Protein AF-A0A7S3F9U8-F1 (afdb_monomer_lite)

Structure (mmCIF, N/CA/C/O backbone):
data_AF-A0A7S3F9U8-F1
#
_entry.id   AF-A0A7S3F9U8-F1
#
loop_
_atom_site.group_PDB
_atom_site.id
_atom_site.type_symbol
_atom_site.label_atom_id
_atom_site.label_alt_id
_atom_site.label_comp_id
_atom_site.label_asym_id
_atom_site.label_entity_id
_atom_site.label_seq_id
_atom_site.pdbx_PDB_ins_code
_atom_site.Cartn_x
_atom_site.Cartn_y
_atom_site.Cartn_z
_atom_site.occupancy
_atom_site.B_iso_or_equiv
_atom_site.auth_seq_id
_atom_site.auth_comp_id
_atom_site.auth_asym_id
_atom_site.auth_atom_id
_atom_site.pdbx_PDB_model_num
ATOM 1 N N . HIS A 1 1 ? -45.475 40.554 -20.620 1.00 36.53 1 HIS A N 1
ATOM 2 C CA . HIS A 1 1 ? -44.973 41.352 -21.753 1.00 36.53 1 HIS A CA 1
ATOM 3 C C . HIS A 1 1 ? -43.512 41.682 -21.544 1.00 36.53 1 HIS A C 1
ATOM 5 O O . HIS A 1 1 ? -43.197 42.831 -21.244 1.00 36.53 1 HIS A O 1
ATOM 11 N N . ASP A 1 2 ? -42.581 40.749 -21.687 1.00 40.94 2 ASP A N 1
ATOM 12 C CA . ASP A 1 2 ? -42.537 39.260 -21.667 1.00 40.94 2 ASP A CA 1
ATOM 13 C C . ASP A 1 2 ? -41.011 39.010 -21.519 1.00 40.94 2 ASP A C 1
ATOM 15 O O . ASP A 1 2 ? -40.231 39.806 -22.045 1.00 40.94 2 ASP A O 1
ATOM 19 N N . ASP A 1 3 ? -40.531 38.226 -20.554 1.00 44.00 3 ASP A N 1
ATOM 20 C CA . ASP A 1 3 ? -40.398 36.757 -20.586 1.00 44.00 3 ASP A CA 1
ATOM 21 C C . ASP A 1 3 ? -39.516 36.254 -21.752 1.00 44.00 3 ASP A C 1
ATOM 23 O O . ASP A 1 3 ? -39.646 36.747 -22.874 1.00 44.00 3 ASP A O 1
ATOM 27 N N . HIS A 1 4 ? -38.686 35.240 -21.452 1.00 48.72 4 HIS A N 1
ATOM 28 C CA . HIS A 1 4 ? -37.806 34.445 -22.336 1.00 48.72 4 HIS A CA 1
ATOM 29 C C . HIS A 1 4 ? -36.377 34.974 -22.616 1.00 48.72 4 HIS A C 1
ATOM 31 O O . HIS A 1 4 ? -36.200 36.141 -22.967 1.00 48.72 4 HIS A O 1
ATOM 37 N N . ASP A 1 5 ? -35.311 34.165 -22.508 1.00 49.44 5 ASP A N 1
ATOM 38 C CA . ASP A 1 5 ? -35.178 32.797 -21.949 1.00 49.44 5 ASP A CA 1
ATOM 39 C C . ASP A 1 5 ? -33.754 32.579 -21.393 1.00 49.44 5 ASP A C 1
ATOM 41 O O . ASP A 1 5 ? -32.799 33.202 -21.868 1.00 49.44 5 ASP A O 1
ATOM 45 N N . ASP A 1 6 ? -33.636 31.701 -20.393 1.00 48.59 6 ASP A N 1
ATOM 46 C CA . ASP A 1 6 ? -32.363 31.171 -19.891 1.00 48.59 6 ASP A CA 1
ATOM 47 C C . ASP A 1 6 ? -31.792 30.134 -20.878 1.00 48.59 6 ASP A C 1
ATOM 49 O O . ASP A 1 6 ? -32.539 29.336 -21.442 1.00 48.59 6 ASP A O 1
ATOM 53 N N . HIS A 1 7 ? -30.468 30.119 -21.041 1.00 47.31 7 HIS A N 1
ATOM 54 C CA . HIS A 1 7 ? -29.725 29.043 -21.707 1.00 47.31 7 HIS A CA 1
ATOM 55 C C . HIS A 1 7 ? -28.497 28.686 -20.864 1.00 47.31 7 HIS A C 1
ATOM 57 O O . HIS A 1 7 ? -27.364 29.040 -21.195 1.00 47.31 7 HIS A O 1
ATOM 63 N N . ASP A 1 8 ? -28.763 28.010 -19.747 1.00 52.53 8 ASP A N 1
ATOM 64 C CA . ASP A 1 8 ? -27.784 27.162 -19.068 1.00 52.53 8 ASP A CA 1
ATOM 65 C C . ASP A 1 8 ? -27.734 25.819 -19.819 1.00 52.53 8 ASP A C 1
ATOM 67 O O . ASP A 1 8 ? -28.382 24.857 -19.422 1.00 52.53 8 ASP A O 1
ATOM 71 N N . ASP A 1 9 ? -26.987 25.783 -20.924 1.00 46.94 9 ASP A N 1
ATOM 72 C CA . ASP A 1 9 ? -26.621 24.561 -21.657 1.00 46.94 9 ASP A CA 1
ATOM 73 C C . ASP A 1 9 ? -25.086 24.536 -21.792 1.00 46.94 9 ASP A C 1
ATOM 75 O O . ASP A 1 9 ? -24.506 24.718 -22.866 1.00 46.94 9 ASP A O 1
ATOM 79 N N . HIS A 1 10 ? -24.412 24.396 -20.650 1.00 46.81 10 HIS A N 1
ATOM 80 C CA . HIS A 1 10 ? -23.066 23.842 -20.606 1.00 46.81 10 HIS A CA 1
ATOM 81 C C . HIS A 1 10 ? -23.214 22.419 -20.093 1.00 46.81 10 HIS A C 1
ATOM 83 O O . HIS A 1 10 ? -23.372 22.214 -18.893 1.00 46.81 10 HIS A O 1
ATOM 89 N N . ASP A 1 11 ? -23.230 21.467 -21.026 1.00 48.84 11 ASP A N 1
ATOM 90 C CA . ASP A 1 11 ? -23.217 20.047 -20.711 1.00 48.84 11 ASP A CA 1
ATOM 91 C C . ASP A 1 11 ? -21.949 19.732 -19.908 1.00 48.84 11 ASP A C 1
ATOM 93 O O . ASP A 1 11 ? -20.848 19.639 -20.461 1.00 48.84 11 ASP A O 1
ATOM 97 N N . ASP A 1 12 ? -22.122 19.582 -18.593 1.00 44.91 12 ASP A N 1
ATOM 98 C CA . ASP A 1 12 ? -21.187 18.882 -17.722 1.00 44.91 12 ASP A CA 1
ATOM 99 C C . ASP A 1 12 ? -21.159 17.417 -18.179 1.00 44.91 12 ASP A C 1
ATOM 101 O O . ASP A 1 12 ? -21.836 16.539 -17.639 1.00 44.91 12 ASP A O 1
ATOM 105 N N . HIS A 1 13 ? -20.363 17.159 -19.214 1.00 42.75 13 HIS A N 1
ATOM 106 C CA . HIS A 1 13 ? -19.775 15.852 -19.431 1.00 42.75 13 HIS A CA 1
ATOM 107 C C . HIS A 1 13 ? -18.772 15.619 -18.298 1.00 42.75 13 HIS A C 1
ATOM 109 O O . HIS A 1 13 ? -17.563 15.788 -18.463 1.00 42.75 13 HIS A O 1
ATOM 115 N N . ASP A 1 14 ? -19.310 15.238 -17.134 1.00 41.19 14 ASP A N 1
ATOM 116 C CA . ASP A 1 14 ? -18.627 14.373 -16.176 1.00 41.19 14 ASP A CA 1
ATOM 117 C C . ASP A 1 14 ? -18.338 13.051 -16.904 1.00 41.19 14 ASP A C 1
ATOM 119 O O . ASP A 1 14 ? -18.993 12.023 -16.705 1.00 41.19 14 ASP A O 1
ATOM 123 N N . ASP A 1 15 ? -17.327 13.093 -17.772 1.00 40.09 15 ASP A N 1
ATOM 124 C CA . ASP A 1 15 ? -16.530 11.935 -18.126 1.00 40.09 15 ASP A CA 1
ATOM 125 C C . ASP A 1 15 ? -15.792 11.531 -16.844 1.00 40.09 15 ASP A C 1
ATOM 127 O O . ASP A 1 15 ? -14.595 11.769 -16.666 1.00 40.09 15 ASP A O 1
ATOM 131 N N . HIS A 1 16 ? -16.539 10.901 -15.933 1.00 40.47 16 HIS A N 1
ATOM 132 C CA . HIS A 1 16 ? -16.006 9.930 -14.995 1.00 40.47 16 HIS A CA 1
ATOM 133 C C . HIS A 1 16 ? -15.448 8.777 -15.834 1.00 40.47 16 HIS A C 1
ATOM 135 O O . HIS A 1 16 ? -16.041 7.703 -15.932 1.00 40.47 16 HIS A O 1
ATOM 141 N N . ALA A 1 17 ? -14.311 9.030 -16.482 1.00 42.38 17 ALA A N 1
ATOM 142 C CA . ALA A 1 17 ? -13.385 7.984 -16.831 1.00 42.38 17 ALA A CA 1
ATOM 143 C C . ALA A 1 17 ? -13.110 7.262 -15.517 1.00 42.38 17 ALA A C 1
ATOM 145 O O . ALA A 1 17 ? -12.516 7.847 -14.609 1.00 42.38 17 ALA A O 1
ATOM 146 N N . ASP A 1 18 ? -13.619 6.035 -15.392 1.00 43.56 18 ASP A N 1
ATOM 147 C CA . ASP A 1 18 ? -13.222 5.148 -14.313 1.00 43.56 18 ASP A CA 1
ATOM 148 C C . ASP A 1 18 ? -11.690 5.159 -14.309 1.00 43.56 18 ASP A C 1
ATOM 150 O O . ASP A 1 18 ? -11.061 4.730 -15.281 1.00 43.56 18 ASP A O 1
ATOM 154 N N . HIS A 1 19 ? -11.094 5.711 -13.247 1.00 45.47 19 HIS A N 1
ATOM 155 C CA . HIS A 1 19 ? -9.650 5.712 -13.024 1.00 45.47 19 HIS A CA 1
ATOM 156 C C . HIS A 1 19 ? -9.233 4.288 -12.633 1.00 45.47 19 HIS A C 1
ATOM 158 O O . HIS A 1 19 ? -8.821 3.996 -11.515 1.00 45.47 19 HIS A O 1
ATOM 164 N N . ALA A 1 20 ? -9.440 3.362 -13.569 1.00 55.25 20 ALA A N 1
ATOM 165 C CA . ALA A 1 20 ? -9.053 1.975 -13.482 1.00 55.25 20 ALA A CA 1
ATOM 166 C C . ALA A 1 20 ? -7.534 1.915 -13.649 1.00 55.25 20 ALA A C 1
ATOM 168 O O . ALA A 1 20 ? -7.014 1.724 -14.751 1.00 55.25 20 ALA A O 1
ATOM 169 N N . HIS A 1 21 ? -6.836 2.122 -12.531 1.00 65.94 21 HIS A N 1
ATOM 170 C CA . HIS A 1 21 ? -5.395 1.930 -12.411 1.00 65.94 21 HIS A CA 1
ATOM 171 C C . HIS A 1 21 ? -4.988 0.612 -13.056 1.00 65.94 21 HIS A C 1
ATOM 173 O O . HIS A 1 21 ? -5.659 -0.415 -12.893 1.00 65.94 21 HIS A O 1
ATOM 179 N N . ALA A 1 22 ? -3.884 0.634 -13.801 1.00 85.00 22 ALA A N 1
ATOM 180 C CA . ALA A 1 22 ? -3.449 -0.521 -14.570 1.00 85.00 22 ALA A CA 1
ATOM 181 C C . ALA A 1 22 ? -3.330 -1.755 -13.659 1.00 85.00 22 ALA A C 1
ATOM 183 O O . ALA A 1 22 ? -2.811 -1.673 -12.553 1.00 85.00 22 ALA A O 1
ATOM 184 N N . SER A 1 23 ? -3.783 -2.930 -14.097 1.00 91.88 23 SER A N 1
ATOM 185 C CA . SER A 1 23 ? -3.681 -4.131 -13.257 1.00 91.88 23 SER A CA 1
ATOM 186 C C . SER A 1 23 ? -2.215 -4.511 -13.015 1.00 91.88 23 SER A C 1
ATOM 188 O O . SER A 1 23 ? -1.504 -4.870 -13.963 1.00 91.88 23 SER A O 1
ATOM 190 N N . CYS A 1 24 ? -1.756 -4.545 -11.754 1.00 95.06 24 CYS A N 1
ATOM 191 C CA . CYS A 1 24 ? -0.386 -4.985 -11.448 1.00 95.06 24 CYS A CA 1
ATOM 192 C C . CYS A 1 24 ? -0.118 -6.412 -11.949 1.00 95.06 24 CYS A C 1
ATOM 194 O O . CYS A 1 24 ? 1.009 -6.750 -12.314 1.00 95.06 24 CYS A O 1
ATOM 196 N N . ALA A 1 25 ? -1.148 -7.269 -11.991 1.00 94.81 25 ALA A N 1
ATOM 197 C CA . ALA A 1 25 ? -1.030 -8.623 -12.524 1.00 94.81 25 ALA A CA 1
ATOM 198 C C . ALA A 1 25 ? -0.736 -8.619 -14.037 1.00 94.81 25 ALA A C 1
ATOM 200 O O . ALA A 1 25 ? 0.032 -9.460 -14.514 1.00 94.81 25 ALA A O 1
ATOM 201 N N . CYS A 1 26 ? -1.280 -7.651 -14.782 1.00 94.19 26 CYS A N 1
ATOM 202 C CA . CYS A 1 26 ? -0.939 -7.424 -16.185 1.00 94.19 26 CYS A CA 1
ATOM 203 C C . CYS A 1 26 ? 0.450 -6.805 -16.355 1.00 94.19 26 CYS A C 1
ATOM 205 O O . CYS A 1 26 ? 1.219 -7.289 -17.189 1.00 94.19 26 CYS A O 1
ATOM 207 N N . THR A 1 27 ? 0.838 -5.831 -15.525 1.00 93.75 27 THR A N 1
ATOM 208 C CA . THR A 1 27 ? 2.207 -5.284 -15.536 1.00 93.75 27 THR A CA 1
ATOM 209 C C . THR A 1 27 ? 3.249 -6.373 -15.267 1.00 93.75 27 THR A C 1
ATOM 211 O O . THR A 1 27 ? 4.239 -6.468 -16.000 1.00 93.75 27 THR A O 1
ATOM 214 N N . ALA A 1 28 ? 2.998 -7.257 -14.297 1.00 95.25 28 ALA A N 1
ATOM 215 C CA . ALA A 1 28 ? 3.847 -8.406 -13.991 1.00 95.25 28 ALA A CA 1
ATOM 216 C C . ALA A 1 28 ? 3.955 -9.388 -15.168 1.00 95.25 28 ALA A C 1
ATOM 218 O O . ALA A 1 28 ? 5.059 -9.797 -15.542 1.00 95.25 28 ALA A O 1
ATOM 219 N N . ALA A 1 29 ? 2.824 -9.729 -15.797 1.00 93.81 29 ALA A N 1
ATOM 220 C CA . ALA A 1 29 ? 2.783 -10.630 -16.947 1.00 93.81 29 ALA A CA 1
ATOM 221 C C . ALA A 1 29 ? 3.534 -10.054 -18.163 1.00 93.81 29 ALA A C 1
ATOM 223 O O . ALA A 1 29 ? 4.389 -10.736 -18.735 1.00 93.81 29 ALA A O 1
ATOM 224 N N . LYS A 1 30 ? 3.273 -8.785 -18.513 1.00 93.56 30 LYS A N 1
ATOM 225 C CA . LYS A 1 30 ? 3.911 -8.044 -19.618 1.00 93.56 30 LYS A CA 1
ATOM 226 C C . LYS A 1 30 ? 5.433 -7.990 -19.470 1.00 93.56 30 LYS A C 1
ATOM 228 O O . LYS A 1 30 ? 6.156 -8.190 -20.445 1.00 93.56 30 LYS A O 1
ATOM 233 N N . ASN A 1 31 ? 5.913 -7.770 -18.247 1.00 92.12 31 ASN A N 1
ATOM 234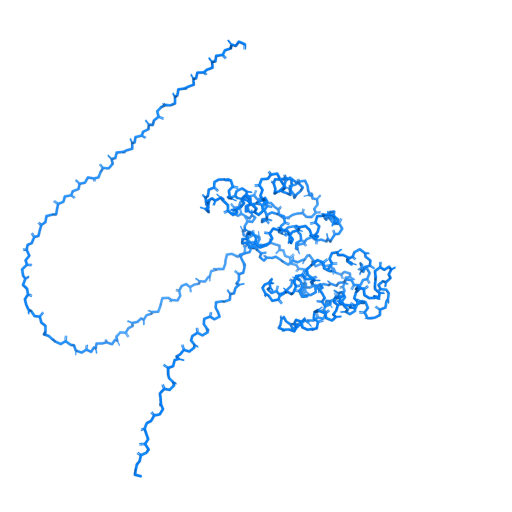 C CA . ASN A 1 31 ? 7.335 -7.629 -17.930 1.00 92.12 31 ASN A CA 1
ATOM 235 C C . ASN A 1 31 ? 7.995 -8.937 -17.446 1.00 92.12 31 ASN A C 1
ATOM 237 O O . ASN A 1 31 ? 9.173 -8.948 -17.085 1.00 92.12 31 ASN A O 1
ATOM 241 N N . ASN A 1 32 ? 7.266 -10.060 -17.491 1.00 93.19 32 ASN A N 1
ATOM 242 C CA . ASN A 1 32 ? 7.748 -11.407 -17.178 1.00 93.19 32 ASN A CA 1
ATOM 243 C C . ASN A 1 32 ? 8.407 -11.512 -15.778 1.00 93.19 32 ASN A C 1
ATOM 245 O O . ASN A 1 32 ? 9.429 -12.184 -15.594 1.00 93.19 32 ASN A O 1
ATOM 249 N N . TRP A 1 33 ? 7.803 -10.875 -14.775 1.00 94.31 33 TRP A N 1
ATOM 250 C CA . TRP A 1 33 ? 8.085 -11.111 -13.357 1.00 94.31 33 TRP A CA 1
ATOM 251 C C . TRP A 1 33 ? 6.857 -11.702 -12.652 1.00 94.31 33 TRP A C 1
ATOM 253 O O . TRP A 1 33 ? 5.775 -11.800 -13.224 1.00 94.31 33 TRP A O 1
ATOM 263 N N . ALA A 1 34 ? 7.046 -12.212 -11.435 1.00 93.38 34 ALA A N 1
ATOM 264 C CA . ALA A 1 34 ? 5.998 -12.881 -10.672 1.00 93.38 34 ALA A CA 1
ATOM 265 C C . ALA A 1 34 ? 5.744 -12.132 -9.366 1.00 93.38 34 ALA A C 1
ATOM 267 O O . ALA A 1 34 ? 6.699 -11.741 -8.697 1.00 93.38 34 ALA A O 1
ATOM 268 N N . ILE A 1 35 ? 4.472 -11.999 -8.996 1.00 95.12 35 ILE A N 1
ATOM 269 C CA . ILE A 1 35 ? 4.051 -11.491 -7.690 1.00 95.12 35 ILE A CA 1
ATOM 270 C C . ILE A 1 35 ? 4.039 -12.677 -6.723 1.00 95.12 35 ILE A C 1
ATOM 272 O O . ILE A 1 35 ? 3.283 -13.633 -6.909 1.00 95.12 35 ILE A O 1
ATOM 276 N N . THR A 1 36 ? 4.943 -12.681 -5.741 1.00 92.94 36 THR A N 1
ATOM 277 C CA . THR A 1 36 ? 5.121 -13.814 -4.821 1.00 92.94 36 THR A CA 1
ATOM 278 C C . THR A 1 36 ? 5.634 -13.386 -3.450 1.00 92.94 36 THR A C 1
ATOM 280 O O . THR A 1 36 ? 6.802 -13.048 -3.269 1.00 92.94 36 THR A O 1
ATOM 283 N N . CYS A 1 37 ? 4.799 -13.577 -2.433 1.00 93.44 37 CYS A N 1
ATOM 284 C CA . CYS A 1 37 ? 5.119 -13.265 -1.039 1.00 93.44 37 CYS A CA 1
ATOM 285 C C . CYS A 1 37 ? 6.131 -14.233 -0.382 1.00 93.44 37 CYS A C 1
ATOM 287 O O . CYS A 1 37 ? 6.461 -14.098 0.790 1.00 93.44 37 CYS A O 1
ATOM 289 N N . ALA A 1 38 ? 6.648 -15.224 -1.120 1.00 92.38 38 ALA A N 1
ATOM 290 C CA . ALA A 1 38 ? 7.645 -16.173 -0.616 1.00 92.38 38 ALA A CA 1
ATOM 291 C C . ALA A 1 38 ? 9.112 -15.750 -0.852 1.00 92.38 38 ALA A C 1
ATOM 293 O O . ALA A 1 38 ? 10.009 -16.343 -0.249 1.00 92.38 38 ALA A O 1
ATOM 294 N N . ASP A 1 39 ? 9.379 -14.770 -1.726 1.00 90.69 39 ASP A N 1
ATOM 295 C CA . ASP A 1 39 ? 10.737 -14.288 -2.017 1.00 90.69 39 ASP A CA 1
ATOM 296 C C . ASP A 1 39 ? 10.761 -12.774 -2.265 1.00 90.69 39 ASP A C 1
ATOM 298 O O . ASP A 1 39 ? 10.384 -12.293 -3.328 1.00 90.69 39 ASP A O 1
ATOM 302 N N . MET A 1 40 ? 11.264 -12.027 -1.281 1.00 92.00 40 MET A N 1
ATOM 303 C CA . MET A 1 40 ? 11.436 -10.570 -1.350 1.00 92.00 40 MET A CA 1
ATOM 304 C C . MET A 1 40 ? 12.791 -10.134 -1.933 1.00 92.00 40 MET A C 1
ATOM 306 O O . MET A 1 40 ? 13.128 -8.950 -1.875 1.00 92.00 40 MET A O 1
ATOM 310 N N . ALA A 1 41 ? 13.619 -11.043 -2.462 1.00 93.62 41 ALA A N 1
ATOM 311 C CA . ALA A 1 41 ? 14.877 -10.658 -3.106 1.00 93.62 41 ALA A CA 1
ATOM 312 C C . ALA A 1 41 ? 14.685 -9.728 -4.329 1.00 93.62 41 ALA A C 1
ATOM 314 O O . ALA A 1 41 ? 15.461 -8.773 -4.433 1.00 93.62 41 ALA A O 1
ATOM 315 N N . PRO A 1 42 ? 13.673 -9.917 -5.208 1.00 95.06 42 PRO A N 1
ATOM 316 C CA . PRO A 1 42 ? 13.379 -8.974 -6.289 1.00 95.06 42 PRO A CA 1
ATOM 317 C C . PRO A 1 42 ? 12.958 -7.597 -5.763 1.00 95.06 42 PRO A C 1
ATOM 319 O O . PRO A 1 42 ? 13.540 -6.597 -6.171 1.00 95.06 42 PRO A O 1
ATOM 322 N N . VAL A 1 43 ? 12.038 -7.547 -4.790 1.00 95.25 43 VAL A N 1
ATOM 323 C CA . VAL A 1 43 ? 11.553 -6.298 -4.165 1.00 95.25 43 VAL A CA 1
ATOM 324 C C . VAL A 1 43 ? 12.710 -5.509 -3.546 1.00 95.25 43 VAL A C 1
ATOM 326 O O . VAL A 1 43 ? 12.883 -4.323 -3.807 1.00 95.25 43 VAL A O 1
ATOM 329 N N . LYS A 1 44 ? 13.594 -6.182 -2.799 1.00 93.94 44 LYS A N 1
ATOM 330 C CA . LYS A 1 44 ? 14.780 -5.553 -2.190 1.00 93.94 44 LYS A CA 1
ATOM 331 C C . LYS A 1 44 ? 15.787 -5.048 -3.226 1.00 93.94 44 LYS A C 1
ATOM 333 O O . LYS A 1 44 ? 16.479 -4.067 -2.963 1.00 93.94 44 LYS A O 1
ATOM 338 N N . ALA A 1 45 ? 15.882 -5.691 -4.391 1.00 95.88 45 ALA A N 1
ATOM 339 C CA . ALA A 1 45 ? 16.703 -5.206 -5.498 1.00 95.88 45 ALA A CA 1
ATOM 340 C C . ALA A 1 45 ? 16.070 -3.989 -6.194 1.00 95.88 45 ALA A C 1
ATOM 342 O O . ALA A 1 45 ? 16.797 -3.058 -6.538 1.00 95.88 45 ALA A O 1
ATOM 343 N N . ALA A 1 46 ? 14.743 -3.972 -6.344 1.00 96.38 46 ALA A N 1
ATOM 344 C CA . ALA A 1 46 ? 13.990 -2.847 -6.889 1.00 96.38 46 ALA A CA 1
ATOM 345 C C . ALA A 1 46 ? 14.096 -1.604 -5.990 1.00 96.38 46 ALA A C 1
ATOM 347 O O . ALA A 1 46 ? 14.548 -0.561 -6.452 1.00 96.38 46 ALA A O 1
ATOM 348 N N . VAL A 1 47 ? 13.845 -1.727 -4.681 1.00 95.19 47 VAL A N 1
ATOM 349 C CA . VAL A 1 47 ? 14.028 -0.614 -3.727 1.00 95.19 47 VAL A CA 1
ATOM 350 C C . VAL A 1 47 ? 15.471 -0.096 -3.721 1.00 95.19 47 VAL A C 1
ATOM 352 O O . VAL A 1 47 ? 15.694 1.113 -3.710 1.00 95.19 47 VAL A O 1
ATOM 355 N N . ALA A 1 48 ? 16.469 -0.983 -3.790 1.00 95.81 48 ALA A N 1
ATOM 356 C CA . ALA A 1 48 ? 17.870 -0.566 -3.881 1.00 95.81 48 ALA A CA 1
ATOM 357 C C . ALA A 1 48 ? 18.202 0.163 -5.200 1.00 95.81 48 ALA A C 1
ATOM 359 O O . ALA A 1 48 ? 19.129 0.977 -5.228 1.00 95.81 48 ALA A O 1
ATOM 360 N N . HIS A 1 49 ? 17.468 -0.112 -6.284 1.00 96.44 49 HIS A N 1
ATOM 361 C CA . HIS A 1 49 ? 17.549 0.654 -7.526 1.00 96.44 49 HIS A CA 1
ATOM 362 C C . HIS A 1 49 ? 16.899 2.035 -7.358 1.00 96.44 49 HIS A C 1
ATOM 364 O O . HIS A 1 49 ? 17.556 3.037 -7.647 1.00 96.44 49 HIS A O 1
ATOM 370 N N . LEU A 1 50 ? 15.683 2.093 -6.799 1.00 95.81 50 LEU A N 1
ATOM 371 C CA . LEU A 1 50 ? 14.960 3.338 -6.520 1.00 95.81 50 LEU A CA 1
ATOM 372 C C . LEU A 1 50 ? 15.799 4.306 -5.662 1.00 95.81 50 LEU A C 1
ATOM 374 O O . LEU A 1 50 ? 16.021 5.450 -6.055 1.00 95.81 50 LEU A O 1
ATOM 378 N N . ASP A 1 51 ? 16.383 3.825 -4.559 1.00 94.19 51 ASP A N 1
ATOM 379 C CA . ASP A 1 51 ? 17.319 4.584 -3.708 1.00 94.19 51 ASP A CA 1
ATOM 380 C C . ASP A 1 51 ? 18.508 5.176 -4.483 1.00 94.19 51 ASP A C 1
ATOM 382 O O . ASP A 1 51 ? 18.936 6.314 -4.261 1.00 94.19 51 ASP A O 1
ATOM 386 N N . ALA A 1 52 ? 19.105 4.375 -5.366 1.00 95.25 52 ALA A N 1
ATOM 387 C CA . ALA A 1 52 ? 20.341 4.733 -6.046 1.00 95.25 52 ALA A CA 1
ATOM 388 C C . ALA A 1 52 ? 20.108 5.635 -7.270 1.00 95.25 52 ALA A C 1
ATOM 390 O O . ALA A 1 52 ? 20.976 6.457 -7.595 1.00 95.25 52 ALA A O 1
ATOM 391 N N . HIS A 1 53 ? 18.949 5.534 -7.926 1.00 94.56 53 HIS A N 1
ATOM 392 C CA . HIS A 1 53 ? 18.712 6.085 -9.266 1.00 94.56 53 HIS A CA 1
ATOM 393 C C . HIS A 1 53 ? 17.458 6.964 -9.391 1.00 94.56 53 HIS A C 1
ATOM 395 O O . HIS A 1 53 ? 17.502 7.908 -10.172 1.00 94.56 53 HIS A O 1
ATOM 401 N N . CYS A 1 54 ? 16.431 6.766 -8.563 1.00 94.44 54 CYS A N 1
ATOM 402 C CA . CYS A 1 54 ? 15.062 7.245 -8.810 1.00 94.44 54 CYS A CA 1
ATOM 403 C C . CYS A 1 54 ? 14.533 8.180 -7.708 1.00 94.44 54 CYS A C 1
ATOM 405 O O . CYS A 1 54 ? 13.370 8.146 -7.337 1.00 94.44 54 CYS A O 1
ATOM 407 N N . THR A 1 55 ? 15.405 9.008 -7.134 1.00 88.69 55 THR A N 1
ATOM 408 C CA . THR A 1 55 ? 14.989 10.097 -6.233 1.00 88.69 55 THR A CA 1
ATOM 409 C C . THR A 1 55 ? 14.275 11.190 -7.032 1.00 88.69 55 THR A C 1
ATOM 411 O O . THR A 1 55 ? 14.803 11.546 -8.083 1.00 88.69 55 THR A O 1
ATOM 414 N N . THR A 1 56 ? 13.218 11.809 -6.503 1.00 86.31 56 THR A N 1
ATOM 415 C CA . THR A 1 56 ? 12.443 12.928 -7.095 1.00 86.31 56 THR A CA 1
ATOM 416 C C . THR A 1 56 ? 13.275 13.941 -7.898 1.00 86.31 56 THR A C 1
ATOM 418 O O . THR A 1 56 ? 13.013 14.173 -9.074 1.00 86.31 56 THR A O 1
ATOM 421 N N . ASP A 1 57 ? 14.367 14.476 -7.328 1.00 88.00 57 ASP A N 1
ATOM 422 C CA . ASP A 1 57 ? 15.280 15.427 -8.004 1.00 88.00 57 ASP A CA 1
ATOM 423 C C . ASP A 1 57 ? 15.900 14.902 -9.322 1.00 88.00 57 ASP A C 1
ATOM 425 O O . ASP A 1 57 ? 16.343 15.690 -10.159 1.00 88.00 57 ASP A O 1
ATOM 429 N N . LYS A 1 58 ? 16.000 13.578 -9.486 1.00 87.31 58 LYS A N 1
ATOM 430 C CA . LYS A 1 58 ? 16.476 12.907 -10.705 1.00 87.31 58 LYS A CA 1
ATOM 431 C C . LYS A 1 58 ? 15.319 12.620 -11.652 1.00 87.31 58 LYS A C 1
ATOM 433 O O . LYS A 1 58 ? 15.454 12.956 -12.825 1.00 87.31 58 LYS A O 1
ATOM 438 N N . VAL A 1 59 ? 14.214 12.063 -11.141 1.00 88.44 59 VAL A N 1
ATOM 439 C CA . VAL A 1 59 ? 12.996 11.751 -11.916 1.00 88.44 59 VAL A CA 1
ATOM 440 C C . VAL A 1 59 ? 12.483 13.008 -12.620 1.00 88.44 59 VAL A C 1
ATOM 442 O O . VAL A 1 59 ? 12.337 13.011 -13.836 1.00 88.44 59 VAL A O 1
ATOM 445 N N . ALA A 1 60 ? 12.433 14.143 -11.916 1.00 87.50 60 ALA A N 1
ATOM 446 C CA . ALA A 1 60 ? 12.097 15.463 -12.465 1.00 87.50 60 ALA A CA 1
ATOM 447 C C . ALA A 1 60 ? 13.042 15.989 -13.579 1.00 87.50 60 ALA A C 1
ATOM 449 O O . ALA A 1 60 ? 12.845 17.093 -14.094 1.00 87.50 60 ALA A O 1
ATOM 450 N N . THR A 1 61 ? 14.098 15.246 -13.933 1.00 90.94 61 THR A N 1
ATOM 451 C CA . THR A 1 61 ? 15.028 15.551 -15.036 1.00 90.94 61 THR A CA 1
ATOM 452 C C . THR A 1 61 ? 15.197 14.414 -16.049 1.00 90.94 61 THR A C 1
ATOM 454 O O . THR A 1 61 ? 15.932 14.595 -17.025 1.00 90.94 61 THR A O 1
ATOM 457 N N . MET A 1 62 ? 14.549 13.268 -15.824 1.00 91.75 62 MET A N 1
ATOM 458 C CA . MET A 1 62 ? 14.495 12.149 -16.765 1.00 91.75 62 MET A CA 1
ATOM 459 C C . MET A 1 62 ? 13.590 12.490 -17.956 1.00 91.75 62 MET A C 1
ATOM 461 O O . MET A 1 62 ? 12.826 13.460 -17.919 1.00 91.75 62 MET A O 1
ATOM 465 N N . VAL A 1 63 ? 13.713 11.730 -19.043 1.00 91.38 63 VAL A N 1
ATOM 466 C CA . VAL A 1 63 ? 12.799 11.820 -20.182 1.00 91.38 63 VAL A CA 1
ATOM 467 C C . VAL A 1 63 ? 11.886 10.601 -20.140 1.00 91.38 63 VAL A C 1
ATOM 469 O O . VAL A 1 63 ? 12.367 9.477 -20.169 1.00 91.38 63 VAL A O 1
ATOM 472 N N . GLU A 1 64 ? 10.580 10.843 -20.094 1.00 87.50 64 GLU A N 1
ATOM 473 C CA . GLU A 1 64 ? 9.532 9.818 -20.181 1.00 87.50 64 GLU A CA 1
ATOM 474 C C . GLU A 1 64 ? 9.793 8.843 -21.346 1.00 87.50 64 GLU A C 1
ATOM 476 O O . GLU A 1 64 ? 10.057 9.265 -22.482 1.00 87.50 64 GLU A O 1
ATOM 481 N N . GLY A 1 65 ? 9.765 7.540 -21.061 1.00 85.50 65 GLY A N 1
ATOM 482 C CA . GLY A 1 65 ? 10.087 6.480 -22.019 1.00 85.50 65 GLY A CA 1
ATOM 483 C C . GLY A 1 65 ? 11.575 6.375 -22.383 1.00 85.50 65 GLY A C 1
ATOM 484 O O . GLY A 1 65 ? 11.920 5.742 -23.389 1.00 85.50 65 GLY A O 1
ATOM 485 N N . ASP A 1 66 ? 12.479 7.007 -21.624 1.00 92.75 66 ASP A N 1
ATOM 486 C CA . ASP A 1 66 ? 13.908 6.694 -21.665 1.00 92.75 66 ASP A CA 1
ATOM 487 C C . ASP A 1 66 ? 14.247 5.471 -20.796 1.00 92.75 66 ASP A C 1
ATOM 489 O O . ASP A 1 66 ? 13.497 5.059 -19.919 1.00 92.75 66 ASP A O 1
ATOM 493 N N . VAL A 1 67 ? 15.390 4.839 -21.073 1.00 93.50 67 VAL A N 1
ATOM 494 C CA . VAL A 1 67 ? 15.758 3.551 -20.457 1.00 93.50 67 VAL A CA 1
ATOM 495 C C . VAL A 1 67 ? 16.099 3.627 -18.966 1.00 93.50 67 VAL A C 1
ATOM 497 O O . VAL A 1 67 ? 16.152 2.580 -18.322 1.00 93.50 67 VAL A O 1
ATOM 500 N N . ASP A 1 68 ? 16.393 4.816 -18.434 1.00 92.81 68 ASP A N 1
ATOM 501 C CA . ASP A 1 68 ? 16.654 5.021 -17.007 1.00 92.81 68 ASP A CA 1
ATOM 502 C C . ASP A 1 68 ? 15.333 5.339 -16.274 1.00 92.81 68 ASP A C 1
ATOM 504 O O . ASP A 1 68 ? 15.130 4.858 -15.160 1.00 92.81 68 ASP A O 1
ATOM 508 N N . GLU A 1 69 ? 14.416 6.064 -16.923 1.00 93.25 69 GLU A N 1
ATOM 509 C CA . GLU A 1 69 ? 13.040 6.315 -16.469 1.00 93.25 69 GLU A CA 1
ATOM 510 C C . GLU A 1 69 ? 12.211 5.018 -16.427 1.00 93.25 69 GLU A C 1
ATOM 512 O O . GLU A 1 69 ? 11.781 4.608 -15.348 1.00 93.25 69 GLU A O 1
ATOM 517 N N . GLU A 1 70 ? 12.131 4.273 -17.539 1.00 93.19 70 GLU A N 1
ATOM 518 C CA . GLU A 1 70 ? 11.455 2.964 -17.604 1.00 93.19 70 GLU A CA 1
ATOM 519 C C . GLU A 1 70 ? 11.994 1.986 -16.539 1.00 93.19 70 GLU A C 1
ATOM 521 O O . GLU A 1 70 ? 11.247 1.181 -15.979 1.00 93.19 70 GLU A O 1
ATOM 526 N N . ALA A 1 71 ? 13.298 2.037 -16.233 1.00 95.19 71 ALA A N 1
ATOM 527 C CA . ALA A 1 71 ? 13.908 1.199 -15.200 1.00 95.19 71 ALA A CA 1
ATOM 528 C C . ALA A 1 71 ? 13.469 1.597 -13.781 1.00 95.19 71 ALA A C 1
ATOM 530 O O . ALA A 1 71 ? 13.276 0.718 -12.933 1.00 95.19 71 ALA A O 1
ATOM 531 N N . CYS A 1 72 ? 13.275 2.892 -13.532 1.00 96.19 72 CYS A N 1
ATOM 532 C CA . CYS A 1 72 ? 12.693 3.398 -12.297 1.00 96.19 72 CYS A CA 1
ATOM 533 C C . CYS A 1 72 ? 11.217 3.003 -12.168 1.00 96.19 72 CYS A C 1
ATOM 535 O O . CYS A 1 72 ? 10.847 2.414 -11.150 1.00 96.19 72 CYS A O 1
ATOM 537 N N . HIS A 1 73 ? 10.408 3.211 -13.211 1.00 94.00 73 HIS A N 1
ATOM 538 C CA . HIS A 1 73 ? 8.986 2.855 -13.202 1.00 94.00 73 HIS A CA 1
ATOM 539 C C . HIS A 1 73 ? 8.767 1.350 -13.005 1.00 94.00 73 HIS A C 1
ATOM 541 O O . HIS A 1 73 ? 7.966 0.935 -12.171 1.00 94.00 73 HIS A O 1
ATOM 547 N N . GLN A 1 74 ? 9.555 0.500 -13.675 1.00 95.06 74 GLN A N 1
ATOM 548 C CA . GLN A 1 74 ? 9.502 -0.954 -13.466 1.00 95.06 74 GLN A CA 1
ATOM 549 C C . GLN A 1 74 ? 9.969 -1.395 -12.070 1.00 95.06 74 GLN A C 1
ATOM 551 O O . GLN A 1 74 ? 9.481 -2.404 -11.555 1.00 95.06 74 GLN A O 1
ATOM 556 N N . ALA A 1 75 ? 10.894 -0.665 -11.439 1.00 96.88 75 ALA A N 1
ATOM 557 C CA . ALA A 1 75 ? 11.285 -0.930 -10.057 1.00 96.88 75 ALA A CA 1
ATOM 558 C C . ALA A 1 75 ? 10.178 -0.527 -9.065 1.00 96.88 75 ALA A C 1
ATOM 560 O O . ALA A 1 75 ? 9.923 -1.277 -8.121 1.00 96.88 75 ALA A O 1
ATOM 561 N N . TYR A 1 76 ? 9.501 0.600 -9.300 1.00 96.12 76 TYR A N 1
ATOM 562 C CA . TYR A 1 76 ? 8.344 1.044 -8.519 1.00 96.12 76 TYR A CA 1
ATOM 563 C C . TYR A 1 76 ? 7.178 0.049 -8.629 1.00 96.12 76 TYR A C 1
ATOM 565 O O . TYR A 1 76 ? 6.786 -0.538 -7.625 1.00 96.12 76 TYR A O 1
ATOM 573 N N . MET A 1 77 ? 6.742 -0.273 -9.849 1.00 96.44 77 MET A N 1
ATOM 574 C CA . MET A 1 77 ? 5.670 -1.239 -10.136 1.00 96.44 77 MET A CA 1
ATOM 575 C C . MET A 1 77 ? 5.887 -2.616 -9.492 1.00 96.44 77 MET A C 1
ATOM 577 O O . MET A 1 77 ? 4.955 -3.226 -8.970 1.00 96.44 77 MET A O 1
ATOM 581 N N . LEU A 1 78 ? 7.122 -3.134 -9.504 1.00 96.62 78 LEU A N 1
ATOM 582 C CA . LEU A 1 78 ? 7.439 -4.407 -8.849 1.00 96.62 78 LEU A CA 1
ATOM 583 C C . LEU A 1 78 ? 7.331 -4.301 -7.323 1.00 96.62 78 LEU A C 1
ATOM 585 O O . LEU A 1 78 ? 6.925 -5.267 -6.677 1.00 96.62 78 LEU A O 1
ATOM 589 N N . PHE A 1 79 ? 7.700 -3.158 -6.749 1.00 96.06 79 PHE A N 1
ATOM 590 C CA . PHE A 1 79 ? 7.618 -2.901 -5.316 1.00 96.06 79 PHE A CA 1
ATOM 591 C C . PHE A 1 79 ? 6.160 -2.712 -4.865 1.00 96.06 79 PHE A C 1
ATOM 593 O O . PHE A 1 79 ? 5.730 -3.485 -4.007 1.00 96.06 79 PHE A O 1
ATOM 600 N N . GLN A 1 80 ? 5.390 -1.821 -5.503 1.00 95.56 80 GLN A N 1
ATOM 601 C CA . GLN A 1 80 ? 3.954 -1.620 -5.255 1.00 95.56 80 GLN A CA 1
ATOM 602 C C . GLN A 1 80 ? 3.180 -2.944 -5.310 1.00 95.56 80 GLN A C 1
ATOM 604 O O . GLN A 1 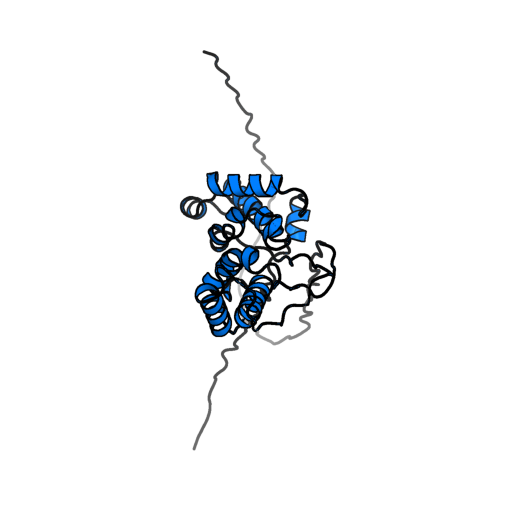80 ? 2.562 -3.361 -4.334 1.00 95.56 80 GLN A O 1
ATOM 609 N N . ALA A 1 81 ? 3.332 -3.703 -6.400 1.00 95.94 81 ALA A N 1
ATOM 610 C CA . ALA A 1 81 ? 2.604 -4.956 -6.597 1.00 95.94 81 ALA A CA 1
ATOM 611 C C . ALA A 1 81 ? 2.875 -6.041 -5.533 1.00 95.94 81 ALA A C 1
ATOM 613 O O . ALA A 1 81 ? 2.135 -7.024 -5.458 1.00 95.94 81 ALA A O 1
ATOM 614 N N . HIS A 1 82 ? 3.952 -5.917 -4.749 1.00 95.88 82 HIS A N 1
ATOM 615 C CA . HIS A 1 82 ? 4.210 -6.774 -3.590 1.00 95.88 82 HIS A CA 1
ATOM 616 C C . HIS A 1 82 ? 3.791 -6.123 -2.271 1.00 95.88 82 HIS A C 1
ATOM 618 O O . HIS A 1 82 ? 3.341 -6.856 -1.396 1.00 95.88 82 HIS A O 1
ATOM 624 N N . HIS A 1 83 ? 3.934 -4.803 -2.138 1.00 94.56 83 HIS A N 1
ATOM 625 C CA . HIS A 1 83 ? 3.473 -4.020 -0.994 1.00 94.56 83 HIS A CA 1
ATOM 626 C C . HIS A 1 83 ? 1.972 -4.224 -0.762 1.00 94.56 83 HIS A C 1
ATOM 628 O O . HIS A 1 83 ? 1.575 -4.799 0.248 1.00 94.56 83 HIS A O 1
ATOM 634 N N . ASP A 1 84 ? 1.163 -3.894 -1.765 1.00 94.19 84 ASP A N 1
ATOM 635 C CA . ASP A 1 84 ? -0.297 -3.881 -1.660 1.00 94.19 84 ASP A CA 1
ATOM 636 C C . ASP A 1 84 ? -0.884 -5.301 -1.632 1.00 94.19 84 ASP A C 1
ATOM 638 O O . ASP A 1 84 ? -1.976 -5.538 -1.118 1.00 94.19 84 ASP A O 1
ATOM 642 N N . HIS A 1 85 ? -0.167 -6.281 -2.199 1.00 95.31 85 HIS A N 1
ATOM 643 C CA . HIS A 1 85 ? -0.642 -7.661 -2.277 1.00 95.31 85 HIS A CA 1
ATOM 644 C C . HIS A 1 85 ? -0.290 -8.510 -1.051 1.00 95.31 85 HIS A C 1
ATOM 646 O O . HIS A 1 85 ? -1.094 -9.353 -0.648 1.00 95.31 85 HIS A O 1
ATOM 652 N N . CYS A 1 86 ? 0.923 -8.394 -0.513 1.00 93.81 86 CYS A N 1
ATOM 653 C CA . CYS A 1 86 ? 1.415 -9.342 0.484 1.00 93.81 86 CYS A CA 1
ATOM 654 C C . CYS A 1 86 ? 0.925 -9.035 1.906 1.00 93.81 86 CYS A C 1
ATOM 656 O O . CYS A 1 86 ? 0.474 -7.941 2.222 1.00 93.81 86 CYS A O 1
ATOM 658 N N . ASP A 1 87 ? 1.016 -10.038 2.782 1.00 89.12 87 ASP A N 1
ATOM 659 C CA . ASP A 1 87 ? 0.902 -9.800 4.221 1.00 89.12 87 ASP A CA 1
ATOM 660 C C . ASP A 1 87 ? 2.042 -8.886 4.694 1.00 89.12 87 ASP A C 1
ATOM 662 O O . ASP A 1 87 ? 3.181 -9.046 4.244 1.00 89.12 87 ASP A O 1
ATOM 666 N N . HIS A 1 88 ? 1.740 -7.963 5.605 1.00 85.81 88 HIS A N 1
ATOM 667 C CA . HIS A 1 88 ? 2.661 -6.906 6.023 1.00 85.81 88 HIS A CA 1
ATOM 668 C C . HIS A 1 88 ? 3.987 -7.479 6.587 1.00 85.81 88 HIS A C 1
ATOM 670 O O . HIS A 1 88 ? 5.078 -7.076 6.194 1.00 85.81 88 HIS A O 1
ATOM 676 N N . HIS A 1 89 ? 3.957 -8.597 7.328 1.00 85.12 89 HIS A N 1
ATOM 677 C CA . HIS A 1 89 ? 5.181 -9.252 7.836 1.00 85.12 89 HIS A CA 1
ATOM 678 C C . HIS A 1 89 ? 6.132 -9.805 6.759 1.00 85.12 89 HIS A C 1
ATOM 680 O O . HIS A 1 89 ? 7.244 -10.256 7.070 1.00 85.12 89 HIS A O 1
ATOM 686 N N . VAL A 1 90 ? 5.697 -9.870 5.499 1.00 87.12 90 VAL A N 1
ATOM 687 C CA . VAL A 1 90 ? 6.521 -10.329 4.377 1.00 87.12 90 VAL A CA 1
ATOM 688 C C . VAL A 1 90 ? 7.494 -9.233 3.950 1.00 87.12 90 VAL A C 1
ATOM 690 O O . VAL A 1 90 ? 8.668 -9.530 3.673 1.00 87.12 90 VAL A O 1
ATOM 693 N N . LEU A 1 91 ? 7.037 -7.981 3.911 1.00 82.38 91 LEU A N 1
ATOM 694 C CA . LEU A 1 91 ? 7.908 -6.836 3.702 1.00 82.38 91 LEU A CA 1
ATOM 695 C C . LEU A 1 91 ? 8.571 -6.460 5.043 1.00 82.38 91 LEU A C 1
ATOM 697 O O . LEU A 1 91 ? 7.987 -6.599 6.110 1.00 82.38 91 LEU A O 1
ATOM 701 N N . PRO A 1 92 ? 9.845 -6.036 5.053 1.00 76.19 92 PRO A N 1
ATOM 702 C CA . PRO A 1 92 ? 10.402 -5.375 6.227 1.00 76.19 92 PRO A CA 1
ATOM 703 C C . PRO A 1 92 ? 9.665 -4.054 6.455 1.00 76.19 92 PRO A C 1
ATOM 705 O O . PRO A 1 92 ? 9.547 -3.285 5.505 1.00 76.19 92 PRO A O 1
ATOM 708 N N . THR A 1 93 ? 9.278 -3.743 7.692 1.00 75.75 93 THR A N 1
ATOM 709 C CA . THR A 1 93 ? 8.562 -2.501 8.047 1.00 75.75 93 THR A CA 1
ATOM 710 C C . THR A 1 93 ? 9.279 -1.227 7.602 1.00 75.75 93 THR A C 1
ATOM 712 O O . THR A 1 93 ? 8.637 -0.240 7.262 1.00 75.75 93 THR A O 1
ATOM 715 N N . GLU A 1 94 ? 10.616 -1.231 7.504 1.00 75.12 94 GLU A N 1
ATOM 716 C CA . GLU A 1 94 ? 11.354 -0.091 6.936 1.00 75.12 94 GLU A CA 1
ATOM 717 C C . GLU A 1 94 ? 11.120 0.145 5.428 1.00 75.12 94 GLU A C 1
ATOM 719 O O . GLU A 1 94 ? 11.607 1.140 4.885 1.00 75.12 94 GLU A O 1
ATOM 724 N N . LEU A 1 95 ? 10.451 -0.788 4.744 1.00 83.44 95 LEU A N 1
ATOM 725 C CA . LEU A 1 95 ? 10.051 -0.689 3.345 1.00 83.44 95 LEU A CA 1
ATOM 726 C C . LEU A 1 95 ? 8.568 -0.365 3.176 1.00 83.44 95 LEU A C 1
ATOM 728 O O . LEU A 1 95 ? 8.253 0.223 2.160 1.00 83.44 95 LEU A O 1
ATOM 732 N N . GLU A 1 96 ? 7.685 -0.706 4.112 1.00 83.62 96 GLU A N 1
ATOM 733 C CA . GLU A 1 96 ? 6.229 -0.556 3.934 1.00 83.62 96 GLU A CA 1
ATOM 734 C C . GLU A 1 96 ? 5.858 0.914 3.695 1.00 83.62 96 GLU A C 1
ATOM 736 O O . GLU A 1 96 ? 5.647 1.329 2.558 1.00 83.62 96 GLU A O 1
ATOM 741 N N . GLY A 1 97 ? 6.055 1.772 4.701 1.00 83.94 97 GLY A N 1
ATOM 742 C CA . GLY A 1 97 ? 5.885 3.223 4.549 1.00 83.94 97 GLY A CA 1
ATOM 743 C C . GLY A 1 97 ? 6.882 3.923 3.601 1.00 83.94 97 GLY A C 1
ATOM 744 O O . GLY A 1 97 ? 6.940 5.152 3.579 1.00 83.94 97 GLY A O 1
ATOM 745 N N . LYS A 1 98 ? 7.722 3.184 2.862 1.00 87.50 98 LYS A N 1
ATOM 746 C CA . LYS A 1 98 ? 8.680 3.738 1.891 1.00 87.50 98 LYS A CA 1
ATOM 747 C C . LYS A 1 98 ? 8.111 3.814 0.474 1.00 87.50 98 LYS A C 1
ATOM 749 O O . LYS A 1 98 ? 8.653 4.584 -0.320 1.00 87.50 98 LYS A O 1
ATOM 754 N N . LEU A 1 99 ? 7.064 3.053 0.143 1.00 89.94 99 LEU A N 1
ATOM 755 C CA . LEU A 1 99 ? 6.421 3.153 -1.173 1.00 89.94 99 LEU A CA 1
ATOM 756 C C . LEU A 1 99 ? 5.957 4.595 -1.437 1.00 89.94 99 LEU A C 1
ATOM 758 O O . LEU A 1 99 ? 6.326 5.174 -2.457 1.00 89.94 99 LEU A O 1
ATOM 762 N N . HIS A 1 100 ? 5.353 5.209 -0.419 1.00 87.56 100 HIS A N 1
ATOM 763 C CA . HIS A 1 100 ? 4.858 6.592 -0.379 1.00 87.56 100 HIS A CA 1
ATOM 764 C C . HIS A 1 100 ? 5.919 7.701 -0.530 1.00 87.56 100 HIS A C 1
ATOM 766 O O . HIS A 1 100 ? 5.641 8.893 -0.458 1.00 87.56 100 HIS A O 1
ATOM 772 N N . VAL A 1 101 ? 7.193 7.339 -0.708 1.00 86.75 101 VAL A N 1
ATOM 773 C CA . VAL A 1 101 ? 8.257 8.286 -1.090 1.00 86.75 101 VAL A CA 1
ATOM 774 C C . VAL A 1 101 ? 8.380 8.400 -2.619 1.00 86.75 101 VAL A C 1
ATOM 776 O O . VAL A 1 101 ? 9.086 9.284 -3.104 1.00 86.75 101 VAL A O 1
ATOM 779 N N . TYR A 1 102 ? 7.726 7.507 -3.366 1.00 88.81 102 TYR A N 1
ATOM 780 C CA . TYR A 1 102 ? 7.818 7.381 -4.821 1.00 88.81 102 TYR A CA 1
ATOM 781 C C . TYR A 1 102 ? 6.462 7.446 -5.542 1.00 88.81 102 TYR A C 1
ATOM 783 O O . TYR A 1 102 ? 6.471 7.652 -6.749 1.00 88.81 102 TYR A O 1
ATOM 791 N N . GLU A 1 103 ? 5.332 7.289 -4.844 1.00 86.94 103 GLU A N 1
ATOM 792 C CA . GLU A 1 103 ? 3.980 7.306 -5.439 1.00 86.94 103 GLU A CA 1
ATOM 793 C C . GLU A 1 103 ? 3.712 8.580 -6.260 1.00 86.94 103 GLU A C 1
ATOM 795 O O . GLU A 1 103 ? 3.353 8.512 -7.429 1.00 86.94 103 GLU A O 1
ATOM 800 N N . HIS A 1 104 ? 4.084 9.756 -5.742 1.00 86.56 104 HIS A N 1
ATOM 801 C CA . HIS A 1 104 ? 3.915 11.025 -6.460 1.00 86.56 104 HIS A CA 1
ATOM 802 C C . HIS A 1 104 ? 4.837 11.191 -7.689 1.00 86.56 104 HIS A C 1
ATOM 804 O O . HIS A 1 104 ? 4.703 12.181 -8.414 1.00 86.56 104 HIS A O 1
ATOM 810 N N . ASP A 1 105 ? 5.824 10.305 -7.877 1.00 89.25 105 ASP A N 1
ATOM 811 C CA . ASP A 1 105 ? 6.837 10.356 -8.943 1.00 89.25 105 ASP A CA 1
ATOM 812 C C . ASP A 1 105 ? 6.540 9.373 -10.104 1.00 89.25 105 ASP A C 1
ATOM 814 O O . ASP A 1 105 ? 7.184 9.492 -11.149 1.00 89.25 105 ASP A O 1
ATOM 818 N N . PHE A 1 106 ? 5.596 8.427 -9.961 1.00 89.88 106 PHE A N 1
ATOM 819 C CA . PHE A 1 106 ? 5.322 7.363 -10.944 1.00 89.88 106 PHE A CA 1
ATOM 820 C C . PHE A 1 106 ? 3.826 7.037 -11.061 1.00 89.88 106 PHE A C 1
ATOM 822 O O . PHE A 1 106 ? 3.112 7.059 -10.071 1.00 89.88 106 PHE A O 1
ATOM 829 N N . GLU A 1 107 ? 3.360 6.644 -12.253 1.00 88.81 107 GLU A N 1
ATOM 830 C CA . GLU A 1 107 ? 2.043 5.995 -12.380 1.00 88.81 107 GLU A CA 1
ATOM 831 C C . GLU A 1 107 ? 2.029 4.665 -11.613 1.00 88.81 107 GLU A C 1
ATOM 833 O O . GLU A 1 107 ? 3.043 3.955 -11.583 1.00 88.81 107 GLU A O 1
ATOM 838 N N . ASP A 1 108 ? 0.879 4.311 -11.051 1.00 88.69 108 ASP A N 1
ATOM 839 C CA . ASP A 1 108 ? 0.682 3.201 -10.125 1.00 88.69 108 ASP A CA 1
ATOM 840 C C . ASP A 1 108 ? -0.090 2.021 -10.762 1.00 88.69 108 ASP A C 1
ATOM 842 O O . ASP A 1 108 ? -0.358 1.988 -11.971 1.00 88.69 108 ASP A O 1
ATOM 846 N N . CYS A 1 109 ? -0.374 0.978 -9.978 1.00 91.62 109 CYS A N 1
ATOM 847 C CA . CYS A 1 109 ? -1.149 -0.168 -10.437 1.00 91.62 109 CYS A CA 1
ATOM 848 C C . CYS A 1 109 ? -2.071 -0.737 -9.353 1.00 91.62 109 CYS A C 1
ATOM 850 O O . CYS A 1 109 ? -1.673 -0.914 -8.205 1.00 91.62 109 CYS A O 1
ATOM 852 N N . PHE A 1 110 ? -3.287 -1.152 -9.723 1.00 91.81 110 PHE A N 1
ATOM 853 C CA . PHE A 1 110 ? -4.189 -1.778 -8.758 1.00 91.81 110 PHE A CA 1
ATOM 854 C C . PHE A 1 110 ? -3.869 -3.261 -8.538 1.00 91.81 110 PHE A C 1
ATOM 856 O O . PHE A 1 110 ? -3.784 -4.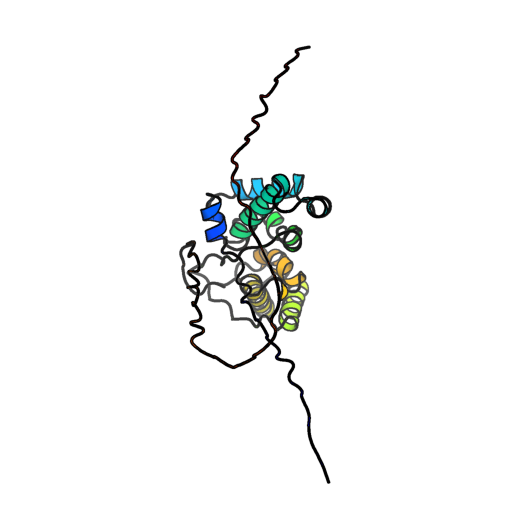072 -9.475 1.00 91.81 110 PHE A O 1
ATOM 863 N N . ILE A 1 111 ? -3.788 -3.643 -7.264 1.00 93.25 111 ILE A N 1
ATOM 864 C CA . ILE A 1 111 ? -3.829 -5.027 -6.801 1.00 93.25 111 ILE A CA 1
ATOM 865 C C . ILE A 1 111 ? -4.453 -5.101 -5.409 1.00 93.25 111 ILE A C 1
ATOM 867 O O . ILE A 1 111 ? -4.264 -4.234 -4.570 1.00 93.25 111 ILE A O 1
ATOM 871 N N . ARG A 1 112 ? -5.193 -6.180 -5.140 1.00 93.25 112 ARG A N 1
ATOM 872 C CA . ARG A 1 112 ? -5.770 -6.423 -3.812 1.00 93.25 112 ARG A CA 1
ATOM 873 C C . ARG A 1 112 ? -4.801 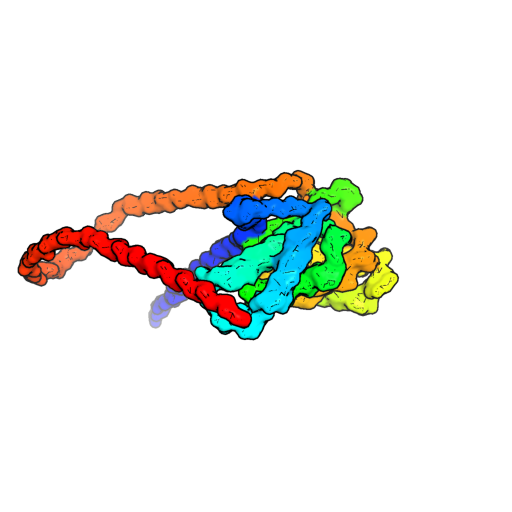-7.185 -2.917 1.00 93.25 112 ARG A C 1
ATOM 875 O O . ARG A 1 112 ? -4.178 -8.152 -3.378 1.00 93.25 112 ARG A O 1
ATOM 882 N N . ARG A 1 113 ? -4.808 -6.847 -1.627 1.00 94.69 113 ARG A N 1
ATOM 883 C CA . ARG A 1 113 ? -4.191 -7.630 -0.549 1.00 94.69 113 ARG A CA 1
ATOM 884 C C . ARG A 1 113 ? -4.680 -9.078 -0.541 1.00 94.69 113 ARG A C 1
ATOM 886 O O . ARG A 1 113 ? -5.828 -9.375 -0.892 1.00 94.69 113 ARG A O 1
ATOM 893 N N . GLN A 1 114 ? -3.800 -10.001 -0.163 1.00 94.50 114 GLN A N 1
ATOM 894 C CA . GLN A 1 114 ? -4.137 -11.412 0.007 1.00 94.50 114 GLN A CA 1
ATOM 895 C C . GLN A 1 114 ? -5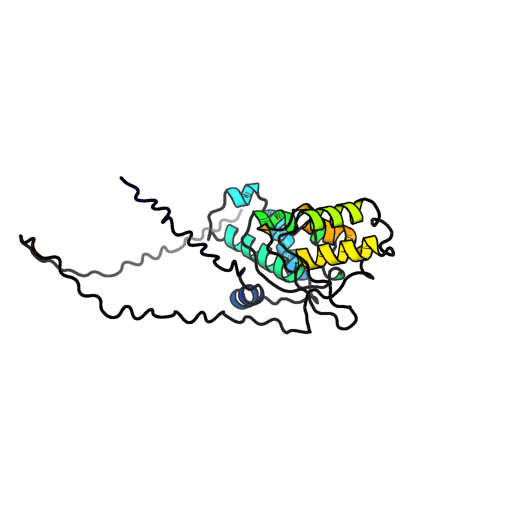.276 -11.607 1.010 1.00 94.50 114 GLN A C 1
ATOM 897 O O . GLN A 1 114 ? -5.316 -11.003 2.075 1.00 94.50 114 GLN A O 1
ATOM 902 N N . TYR A 1 115 ? -6.193 -12.506 0.656 1.00 95.88 115 TYR A N 1
ATOM 903 C CA . TYR A 1 115 ? -7.275 -12.923 1.536 1.00 95.88 115 TYR A CA 1
ATOM 904 C C . TYR A 1 115 ? -6.791 -13.979 2.540 1.00 95.88 115 TYR A C 1
ATOM 906 O O . TYR A 1 115 ? -6.322 -15.046 2.129 1.00 95.88 115 TYR A O 1
ATOM 914 N N . ASP A 1 116 ? -7.007 -13.734 3.831 1.00 94.88 116 ASP A N 1
ATOM 915 C CA . ASP A 1 116 ? -6.817 -14.699 4.916 1.00 94.88 116 ASP A CA 1
ATOM 916 C C . ASP A 1 116 ? -8.167 -15.257 5.402 1.00 94.88 116 ASP A C 1
ATOM 918 O O . ASP A 1 116 ? -9.048 -14.537 5.869 1.00 94.88 116 ASP A O 1
ATOM 922 N N . ALA A 1 117 ? -8.332 -16.578 5.346 1.00 95.69 117 ALA A N 1
ATOM 923 C CA . ALA A 1 117 ? -9.551 -17.251 5.790 1.00 95.69 117 ALA A CA 1
ATOM 924 C C . ALA A 1 117 ? -9.765 -17.244 7.318 1.00 95.69 117 ALA A C 1
ATOM 926 O O . ALA A 1 117 ? -10.881 -17.541 7.757 1.00 95.69 117 ALA A O 1
ATOM 927 N N . ASP A 1 118 ? -8.735 -16.933 8.111 1.00 94.44 118 ASP A N 1
ATOM 928 C CA . ASP A 1 118 ? -8.822 -16.835 9.572 1.00 94.44 118 ASP A CA 1
ATOM 929 C C . ASP A 1 118 ? -9.175 -15.406 10.060 1.00 94.44 118 ASP A C 1
ATOM 931 O O . ASP A 1 118 ? -9.556 -15.235 11.224 1.00 94.44 118 ASP A O 1
ATOM 935 N N . MET A 1 119 ? -9.153 -14.394 9.178 1.00 95.06 119 MET A N 1
ATOM 936 C CA . MET A 1 119 ? -9.547 -13.008 9.480 1.00 95.06 119 MET A CA 1
ATOM 937 C C . MET A 1 119 ? -11.025 -12.704 9.154 1.00 95.06 119 MET A C 1
ATOM 939 O O . MET A 1 119 ? -11.644 -13.281 8.258 1.00 95.06 119 MET A O 1
ATOM 943 N N . GLU A 1 120 ? -11.624 -11.745 9.869 1.00 96.06 120 GLU A N 1
ATOM 944 C CA . GLU A 1 120 ? -12.957 -11.213 9.532 1.00 96.06 120 GLU A CA 1
ATOM 945 C C . GLU A 1 120 ? -12.895 -10.258 8.323 1.00 96.06 120 GLU A C 1
ATOM 947 O O . GLU A 1 120 ? -11.821 -9.787 7.966 1.00 96.06 120 GLU A O 1
ATOM 952 N N . LYS A 1 121 ? -14.033 -9.943 7.688 1.00 97.44 121 LYS A N 1
ATOM 953 C CA . LYS A 1 121 ? -14.090 -8.895 6.652 1.00 97.44 121 LYS A CA 1
ATOM 954 C C . LYS A 1 121 ? -14.073 -7.504 7.299 1.00 97.44 121 LYS A C 1
ATOM 956 O O . LYS A 1 121 ? -14.825 -7.275 8.249 1.00 97.44 121 LYS A O 1
ATOM 961 N N . CYS A 1 122 ? -13.291 -6.578 6.747 1.00 98.06 122 CYS A N 1
ATOM 962 C CA . CYS A 1 122 ? -13.306 -5.174 7.145 1.00 98.06 122 CYS A CA 1
ATOM 963 C C . CYS A 1 122 ? -14.686 -4.518 6.918 1.00 98.06 122 CYS A C 1
ATOM 965 O O . CYS A 1 122 ? -15.393 -4.845 5.955 1.00 98.06 122 CYS A O 1
ATOM 967 N N . PRO A 1 123 ? -15.104 -3.572 7.779 1.00 97.75 123 PRO A N 1
ATOM 968 C CA . PRO A 1 123 ? -16.220 -2.684 7.470 1.00 97.75 123 PRO A CA 1
ATOM 969 C C . PRO A 1 123 ? -15.922 -1.891 6.192 1.00 97.75 123 PRO A C 1
ATOM 971 O O . PRO A 1 123 ? -14.824 -1.370 6.046 1.00 97.75 123 PRO A O 1
ATOM 974 N N . ALA A 1 124 ? -16.897 -1.774 5.288 1.00 96.62 124 ALA A N 1
ATOM 975 C CA . ALA A 1 124 ? -16.756 -0.902 4.123 1.00 96.62 124 ALA A CA 1
ATOM 976 C C . ALA A 1 124 ? -16.646 0.571 4.555 1.00 96.62 124 ALA A C 1
ATOM 978 O O . ALA A 1 124 ? -17.300 0.983 5.519 1.00 96.62 124 ALA A O 1
ATOM 979 N N . VAL A 1 125 ? -15.847 1.340 3.817 1.00 97.19 125 VAL A N 1
ATOM 980 C CA . VAL A 1 125 ? -15.603 2.772 4.036 1.00 97.19 125 VAL A CA 1
ATOM 981 C C . VAL A 1 125 ? -16.273 3.616 2.952 1.00 97.19 125 VAL A C 1
ATOM 983 O O . VAL A 1 125 ? -16.706 3.093 1.926 1.00 97.19 125 VAL A O 1
ATOM 986 N N . ASP A 1 126 ? -16.378 4.918 3.204 1.00 97.00 126 ASP A N 1
ATOM 987 C CA . ASP A 1 126 ? -16.735 5.918 2.201 1.00 97.00 126 ASP A CA 1
ATOM 988 C C . ASP A 1 126 ? -15.452 6.654 1.800 1.00 97.00 126 ASP A C 1
ATOM 990 O O . ASP A 1 126 ? -14.865 7.362 2.619 1.00 97.00 126 ASP A O 1
ATOM 994 N N . CYS A 1 127 ? -15.000 6.462 0.560 1.00 96.31 127 CYS A N 1
ATOM 995 C CA . CYS A 1 127 ? -13.768 7.073 0.061 1.00 96.31 127 CYS A CA 1
ATOM 996 C C . CYS A 1 127 ? -13.859 8.602 -0.074 1.00 96.31 127 CYS A C 1
ATOM 998 O O . CYS A 1 127 ? -12.832 9.259 -0.190 1.00 96.31 127 CYS A O 1
ATOM 1000 N N . ALA A 1 128 ? -15.060 9.189 -0.006 1.00 96.56 128 ALA A N 1
ATOM 1001 C CA . ALA A 1 128 ? -15.233 10.639 0.044 1.00 96.56 128 ALA A CA 1
ATOM 1002 C C . ALA A 1 128 ? -15.143 11.221 1.476 1.00 96.56 128 ALA A C 1
ATOM 1004 O O . ALA A 1 128 ? -15.062 12.442 1.632 1.00 96.56 128 ALA A O 1
ATOM 1005 N N . ASP A 1 129 ? -15.151 10.393 2.532 1.00 97.12 129 ASP A N 1
ATOM 1006 C CA . ASP A 1 129 ? -15.132 10.844 3.935 1.00 97.12 129 ASP A CA 1
ATOM 1007 C C . ASP A 1 129 ? -13.699 10.948 4.496 1.00 97.12 129 ASP A C 1
ATOM 1009 O O . ASP A 1 129 ? -13.298 10.260 5.442 1.00 97.12 129 ASP A O 1
ATOM 1013 N N . ALA A 1 130 ? -12.913 11.856 3.911 1.00 95.69 130 ALA A N 1
ATOM 1014 C CA . ALA A 1 130 ? -11.558 12.173 4.370 1.00 95.69 130 ALA A CA 1
ATOM 1015 C C . ALA A 1 130 ? -11.514 12.648 5.842 1.00 95.69 130 ALA A C 1
ATOM 1017 O O . ALA A 1 130 ? -10.525 12.409 6.541 1.00 95.69 130 ALA A O 1
ATOM 1018 N N . ASP A 1 131 ? -12.591 13.266 6.349 1.00 96.56 131 ASP A N 1
ATOM 1019 C CA . ASP A 1 131 ? -12.725 13.662 7.759 1.00 96.56 131 ASP A CA 1
ATOM 1020 C C . ASP A 1 131 ? -12.755 12.426 8.683 1.00 96.56 131 ASP A C 1
ATOM 1022 O O . ASP A 1 131 ? -12.100 12.418 9.733 1.00 96.56 131 ASP A O 1
ATOM 1026 N N . ALA A 1 132 ? -13.465 11.355 8.304 1.00 97.62 132 ALA A N 1
ATOM 1027 C CA . ALA A 1 132 ? -13.465 10.093 9.044 1.00 97.62 132 ALA A CA 1
ATOM 1028 C C . ALA A 1 132 ? -12.100 9.390 9.007 1.00 97.62 132 ALA A C 1
ATOM 1030 O O . ALA A 1 132 ? -11.650 8.898 10.048 1.00 97.62 132 ALA A O 1
ATOM 1031 N N . MET A 1 133 ? -11.412 9.389 7.860 1.00 97.62 133 MET A N 1
ATOM 1032 C CA . MET A 1 133 ? -10.056 8.832 7.749 1.00 97.62 133 MET A CA 1
ATOM 1033 C C . MET A 1 133 ? -9.067 9.599 8.642 1.00 97.62 133 MET A C 1
ATOM 1035 O O . MET A 1 133 ? -8.354 9.004 9.451 1.00 97.62 133 MET A O 1
ATOM 1039 N N . GLN A 1 134 ? -9.095 10.935 8.597 1.00 96.44 134 GLN A N 1
ATOM 1040 C CA . GLN A 1 134 ? -8.259 11.794 9.439 1.00 96.44 134 GLN A CA 1
ATOM 1041 C C . GLN A 1 134 ? -8.572 11.648 10.940 1.00 96.44 134 GLN A C 1
ATOM 1043 O O . GLN A 1 134 ? -7.673 11.750 11.785 1.00 96.44 134 GLN A O 1
ATOM 1048 N N . ALA A 1 135 ? -9.833 11.398 11.304 1.00 97.19 135 ALA A N 1
ATOM 1049 C CA . ALA A 1 135 ? -10.229 11.113 12.681 1.00 97.19 135 ALA A CA 1
ATOM 1050 C C . ALA A 1 135 ? -9.761 9.722 13.154 1.00 97.19 135 ALA A C 1
ATOM 1052 O O . ALA A 1 135 ? -9.428 9.555 14.336 1.00 97.19 135 ALA A O 1
ATOM 1053 N N . ALA A 1 136 ? -9.703 8.735 12.253 1.00 97.94 136 ALA A N 1
ATOM 1054 C CA . ALA A 1 136 ? -9.158 7.411 12.534 1.00 97.94 136 ALA A CA 1
ATOM 1055 C C . ALA A 1 136 ? -7.649 7.479 12.816 1.00 97.94 136 ALA A C 1
ATOM 1057 O O . ALA A 1 136 ? -7.222 7.036 13.882 1.00 97.94 136 ALA A O 1
ATOM 1058 N N . THR A 1 137 ? -6.857 8.131 11.961 1.00 97.06 137 THR A N 1
ATOM 1059 C CA . THR A 1 137 ? -5.406 8.300 12.185 1.00 97.06 137 THR A CA 1
ATOM 1060 C C . THR A 1 137 ? -5.113 9.088 13.463 1.00 97.06 137 THR A C 1
ATOM 1062 O O . THR A 1 137 ? -4.335 8.639 14.303 1.00 97.06 137 THR A O 1
ATOM 1065 N N . THR A 1 138 ? -5.860 10.169 13.719 1.00 96.88 138 THR A N 1
ATOM 1066 C CA . THR A 1 138 ? -5.794 10.915 14.993 1.00 96.88 138 THR A CA 1
ATOM 1067 C C . THR A 1 138 ? -6.066 10.016 16.212 1.00 96.88 138 THR A C 1
ATOM 1069 O O . THR A 1 138 ? -5.502 10.229 17.288 1.00 96.88 138 THR A O 1
ATOM 1072 N N . THR A 1 139 ? -6.935 9.009 16.075 1.00 97.56 139 THR A N 1
ATOM 1073 C CA . THR A 1 139 ? -7.235 8.038 17.142 1.00 97.56 139 THR A CA 1
ATOM 1074 C C . THR A 1 139 ? -6.081 7.055 17.350 1.00 97.56 139 THR A C 1
ATOM 1076 O O . THR A 1 139 ? -5.755 6.759 18.504 1.00 97.56 139 THR A O 1
ATOM 1079 N N . LEU A 1 140 ? -5.443 6.591 16.268 1.00 97.44 140 LEU A N 1
ATOM 1080 C CA . LEU A 1 140 ? -4.254 5.735 16.318 1.00 97.44 140 LEU A CA 1
ATOM 1081 C C . LEU A 1 140 ? -3.104 6.445 17.051 1.00 97.44 140 LEU A C 1
ATOM 1083 O O . LEU A 1 140 ? -2.658 5.970 18.103 1.00 97.44 140 LEU A O 1
ATOM 1087 N N . ASP A 1 141 ? -2.729 7.640 16.590 1.00 95.75 141 ASP A N 1
ATOM 1088 C CA . ASP A 1 141 ? -1.680 8.485 17.179 1.00 95.75 141 ASP A CA 1
ATOM 1089 C C . ASP A 1 141 ? -1.899 8.778 18.664 1.00 95.75 141 ASP A C 1
ATOM 1091 O O . ASP A 1 141 ? -0.977 8.714 19.481 1.00 95.75 141 ASP A O 1
ATOM 1095 N N . ALA A 1 142 ? -3.134 9.117 19.038 1.00 95.69 142 ALA A N 1
ATOM 1096 C CA . ALA A 1 142 ? -3.433 9.569 20.389 1.00 95.69 142 ALA A CA 1
ATOM 1097 C C . ALA A 1 142 ? -3.521 8.435 21.422 1.00 95.69 142 ALA A C 1
ATOM 1099 O O . ALA A 1 142 ? -3.533 8.723 22.624 1.00 95.69 142 ALA A O 1
ATOM 1100 N N . SER A 1 143 ? -3.702 7.174 21.011 1.00 94.69 143 SER A N 1
ATOM 1101 C CA . SER A 1 143 ? -4.122 6.107 21.939 1.00 94.69 143 SER A CA 1
ATOM 1102 C C . SER A 1 143 ? -3.610 4.695 21.654 1.00 94.69 143 SER A C 1
ATOM 1104 O O . SER A 1 143 ? -3.709 3.867 22.558 1.00 94.69 143 SER A O 1
ATOM 1106 N N . CYS A 1 144 ? -3.068 4.401 20.470 1.00 96.81 144 CYS A N 1
ATOM 1107 C CA . CYS A 1 144 ? -2.865 3.017 20.025 1.00 96.81 144 CYS A CA 1
ATOM 1108 C C . CYS A 1 144 ? -1.392 2.598 19.892 1.00 96.81 144 CYS A C 1
ATOM 1110 O O . CYS A 1 144 ? -1.118 1.405 19.817 1.00 96.81 144 CYS A O 1
ATOM 1112 N N . SER A 1 145 ? -0.431 3.528 19.977 1.00 92.88 145 SER A N 1
ATOM 1113 C CA . SER A 1 145 ? 0.999 3.333 19.632 1.00 92.88 145 SER A CA 1
ATOM 1114 C C . SER A 1 145 ? 1.793 2.360 20.526 1.00 92.88 145 SER A C 1
ATOM 1116 O O . SER A 1 145 ? 3.012 2.273 20.419 1.00 92.88 145 SER A O 1
ATOM 1118 N N . ASN A 1 146 ? 1.140 1.685 21.476 1.00 92.62 146 ASN A N 1
ATOM 1119 C CA . ASN A 1 146 ? 1.717 0.611 22.300 1.00 92.62 146 ASN A CA 1
ATOM 1120 C C . ASN A 1 146 ? 0.688 -0.487 22.670 1.00 92.62 146 ASN A C 1
ATOM 1122 O O . ASN A 1 146 ? 1.043 -1.424 23.385 1.00 92.62 146 ASN A O 1
ATOM 1126 N N . ASP A 1 147 ? -0.588 -0.337 22.290 1.00 94.06 147 ASP A N 1
ATOM 1127 C CA . ASP A 1 147 ? -1.688 -1.238 22.664 1.00 94.06 147 ASP A CA 1
ATOM 1128 C C . ASP A 1 147 ? -2.912 -0.986 21.764 1.00 94.06 147 ASP A C 1
ATOM 1130 O O . ASP A 1 147 ? -3.646 -0.012 21.944 1.00 94.06 147 ASP A O 1
ATOM 1134 N N . CYS A 1 148 ? -3.167 -1.896 20.823 1.00 96.44 148 CYS A N 1
ATOM 1135 C CA . CYS A 1 148 ? -4.322 -1.836 19.926 1.00 96.44 148 CYS A CA 1
ATOM 1136 C C . CYS A 1 148 ? -5.543 -2.637 20.443 1.00 96.44 148 CYS A C 1
ATOM 1138 O O . CYS A 1 148 ? -6.491 -2.908 19.707 1.00 96.44 148 CYS A O 1
ATOM 1140 N N . SER A 1 149 ? -5.570 -3.042 21.722 1.00 95.75 149 SER A N 1
ATOM 1141 C CA . SER A 1 149 ? -6.653 -3.871 22.288 1.00 95.75 149 SER A CA 1
ATOM 1142 C C . SER A 1 149 ? -8.004 -3.158 22.432 1.00 95.75 149 SER A C 1
ATOM 1144 O O . SER A 1 149 ? -9.033 -3.817 22.617 1.00 95.75 149 SER A O 1
ATOM 1146 N N . SER A 1 150 ? -8.033 -1.824 22.357 1.00 97.31 150 SER A N 1
ATOM 1147 C CA . SER A 1 150 ? -9.269 -1.053 22.499 1.00 97.31 150 SER A CA 1
ATOM 1148 C C . SER A 1 150 ? -10.148 -1.125 21.244 1.00 97.31 150 SER A C 1
ATOM 1150 O O . SER A 1 150 ? -9.661 -1.154 20.116 1.00 97.31 150 SER A O 1
ATOM 1152 N N . ALA A 1 151 ? -11.471 -1.075 21.427 1.00 97.75 151 ALA A N 1
ATOM 1153 C CA . ALA A 1 151 ? -12.411 -1.021 20.304 1.00 97.75 151 ALA A CA 1
ATOM 1154 C C . ALA A 1 151 ? -12.254 0.253 19.448 1.00 97.75 151 ALA A C 1
ATOM 1156 O O . ALA A 1 151 ? -12.586 0.232 18.270 1.00 97.75 151 ALA A O 1
ATOM 1157 N N . ALA A 1 152 ? -11.735 1.347 20.021 1.00 97.94 152 ALA A N 1
ATOM 1158 C CA . ALA A 1 152 ? -11.425 2.558 19.264 1.00 97.94 152 ALA A CA 1
ATOM 1159 C C . ALA A 1 152 ? -10.233 2.328 18.322 1.00 97.94 152 ALA A C 1
ATOM 1161 O O . ALA A 1 152 ? -10.338 2.634 17.141 1.00 97.94 152 ALA A O 1
ATOM 1162 N N . CYS A 1 153 ? -9.158 1.709 18.823 1.00 98.19 153 CYS A N 1
ATOM 1163 C CA . CYS A 1 153 ? -7.996 1.343 18.014 1.00 98.19 153 CYS A CA 1
ATOM 1164 C C . CYS A 1 153 ? -8.363 0.339 16.918 1.00 98.19 153 CYS A C 1
ATOM 1166 O O . CYS A 1 153 ? -8.028 0.571 15.764 1.00 98.19 153 CYS A O 1
ATOM 1168 N N . LYS A 1 154 ? -9.139 -0.707 17.253 1.00 98.00 154 LYS A N 1
ATOM 1169 C CA . LYS A 1 154 ? -9.668 -1.660 16.265 1.00 98.00 154 LYS A CA 1
ATOM 1170 C C . LYS A 1 154 ? -10.422 -0.950 15.140 1.00 98.00 154 LYS A C 1
ATOM 1172 O O . LYS A 1 154 ? -10.112 -1.145 13.976 1.00 98.00 154 LYS A O 1
ATOM 1177 N N . ASN A 1 155 ? -11.413 -0.130 15.482 1.00 98.25 155 ASN A N 1
ATOM 1178 C CA . ASN A 1 155 ? -12.232 0.526 14.467 1.00 98.25 155 ASN A CA 1
ATOM 1179 C C . ASN A 1 155 ? -11.414 1.521 13.626 1.00 98.25 155 ASN A C 1
ATOM 1181 O O . ASN A 1 155 ? -11.698 1.677 12.446 1.00 98.25 155 ASN A O 1
ATOM 1185 N N . ALA A 1 156 ? -10.416 2.180 14.225 1.00 98.38 156 ALA A N 1
ATOM 1186 C CA . ALA A 1 156 ? -9.547 3.116 13.526 1.00 98.38 156 ALA A CA 1
ATOM 1187 C C . ALA A 1 156 ? -8.613 2.409 12.530 1.00 98.38 156 ALA A C 1
ATOM 1189 O O . ALA A 1 156 ? -8.599 2.792 11.366 1.00 98.38 156 ALA A O 1
ATOM 1190 N N . ILE A 1 157 ? -7.901 1.350 12.944 1.00 98.06 157 ILE A N 1
ATOM 1191 C CA . ILE A 1 157 ? -6.994 0.627 12.037 1.00 98.06 157 ILE A CA 1
ATOM 1192 C C . ILE A 1 157 ? -7.758 -0.091 10.921 1.00 98.06 157 ILE A C 1
ATOM 1194 O O . ILE A 1 157 ? -7.321 -0.063 9.782 1.00 98.06 157 ILE A O 1
ATOM 1198 N N . GLN A 1 158 ? -8.936 -0.661 11.206 1.00 98.31 158 GLN A N 1
ATOM 1199 C CA . GLN A 1 158 ? -9.759 -1.309 10.177 1.00 98.31 158 GLN A CA 1
ATOM 1200 C C . GLN A 1 158 ? -10.333 -0.313 9.156 1.00 98.31 158 GLN A C 1
ATOM 1202 O O . GLN A 1 158 ? -10.538 -0.688 8.006 1.00 98.31 158 GLN A O 1
ATOM 1207 N N . LEU A 1 159 ? -10.580 0.943 9.554 1.00 98.50 159 LEU A N 1
ATOM 1208 C CA . LEU A 1 159 ? -10.971 2.012 8.630 1.00 98.50 159 LEU A CA 1
ATOM 1209 C C . LEU A 1 159 ? -9.781 2.439 7.765 1.00 98.50 159 LEU A C 1
ATOM 1211 O O . LEU A 1 159 ? -9.925 2.495 6.551 1.00 98.50 159 LEU A O 1
ATOM 1215 N N . VAL A 1 160 ? -8.619 2.690 8.379 1.00 97.69 160 VAL A N 1
ATOM 1216 C CA . VAL A 1 160 ? -7.379 3.070 7.675 1.00 97.69 160 VAL A CA 1
ATOM 1217 C C . VAL A 1 160 ? -6.962 1.993 6.669 1.00 97.69 160 VAL A C 1
ATOM 1219 O O . VAL A 1 160 ? -6.773 2.313 5.503 1.00 97.69 160 VAL A O 1
ATOM 1222 N N . LEU A 1 161 ? -6.930 0.720 7.080 1.00 97.25 161 LEU A N 1
ATOM 1223 C CA . LEU A 1 161 ? -6.629 -0.429 6.219 1.00 97.25 161 LEU A CA 1
ATOM 1224 C C . LEU A 1 161 ? -7.602 -0.546 5.037 1.00 97.25 161 LEU A C 1
ATOM 1226 O O . LEU A 1 161 ? -7.176 -0.714 3.901 1.00 97.25 161 LEU A O 1
ATOM 1230 N N . MET A 1 162 ? -8.914 -0.458 5.285 1.00 97.50 162 MET A N 1
ATOM 1231 C CA . MET A 1 162 ? -9.899 -0.572 4.205 1.00 97.50 162 MET A CA 1
ATOM 1232 C C . MET A 1 162 ? -9.843 0.626 3.247 1.00 97.50 162 MET A C 1
ATOM 1234 O O . MET A 1 162 ? -10.051 0.438 2.052 1.00 97.50 162 MET A O 1
ATOM 1238 N N . ALA A 1 163 ? -9.569 1.835 3.747 1.00 96.88 163 ALA A N 1
ATOM 1239 C CA . ALA A 1 163 ? -9.380 3.011 2.902 1.00 96.88 163 ALA A CA 1
ATOM 1240 C C . ALA A 1 163 ? -8.136 2.853 2.019 1.00 96.88 163 ALA A C 1
ATOM 1242 O O . ALA A 1 163 ? -8.268 2.911 0.803 1.00 96.88 163 ALA A O 1
ATOM 1243 N N . HIS A 1 164 ? -6.979 2.557 2.615 1.00 94.44 164 HIS A N 1
ATOM 1244 C CA . HIS A 1 164 ? -5.724 2.312 1.902 1.00 94.44 164 HIS A CA 1
ATOM 1245 C C . HIS A 1 164 ? -5.860 1.244 0.803 1.00 94.44 164 HIS A C 1
ATOM 1247 O O . HIS A 1 164 ? -5.525 1.487 -0.345 1.00 94.44 164 HIS A O 1
ATOM 1253 N N . ASP A 1 165 ? -6.412 0.071 1.126 1.00 94.12 165 ASP A N 1
ATOM 1254 C CA . ASP A 1 165 ? -6.461 -1.053 0.182 1.00 94.12 165 ASP A CA 1
ATOM 1255 C C . ASP A 1 165 ? -7.556 -0.931 -0.911 1.00 94.12 165 ASP A C 1
ATOM 1257 O O . ASP A 1 165 ? -7.634 -1.807 -1.780 1.00 94.12 165 ASP A O 1
ATOM 1261 N N . THR A 1 166 ? -8.485 0.042 -0.838 1.00 92.94 166 THR A N 1
ATOM 1262 C CA . THR A 1 166 ? -9.659 0.085 -1.751 1.00 92.94 166 THR A CA 1
ATOM 1263 C C . THR A 1 166 ? -10.137 1.457 -2.227 1.00 92.94 166 THR A C 1
ATOM 1265 O O . THR A 1 166 ? -10.987 1.500 -3.120 1.00 92.94 166 THR A O 1
ATOM 1268 N N . CYS A 1 167 ? -9.644 2.558 -1.665 1.00 93.31 167 CYS A N 1
ATOM 1269 C CA . CYS A 1 167 ? -9.893 3.896 -2.193 1.00 93.31 167 CYS A CA 1
ATOM 1270 C C . CYS A 1 167 ? -8.802 4.287 -3.191 1.00 93.31 167 CYS A C 1
ATOM 1272 O O . CYS A 1 167 ? -7.693 3.769 -3.148 1.00 93.31 167 CYS A O 1
ATOM 1274 N N . ASP A 1 168 ? -9.133 5.215 -4.082 1.00 89.00 168 ASP A N 1
ATOM 1275 C CA . ASP A 1 168 ? -8.162 5.840 -4.974 1.00 89.00 168 ASP A CA 1
ATOM 1276 C C . ASP A 1 168 ? -7.159 6.695 -4.176 1.00 89.00 168 ASP A C 1
ATOM 1278 O O . ASP A 1 168 ? -7.580 7.440 -3.284 1.00 89.00 168 ASP A O 1
ATOM 1282 N N . GLU A 1 169 ? -5.867 6.615 -4.511 1.00 85.38 169 GLU A N 1
ATOM 1283 C CA . GLU A 1 169 ? -4.773 7.358 -3.857 1.00 85.38 169 GLU A CA 1
ATOM 1284 C C . GLU A 1 169 ? -5.064 8.870 -3.799 1.00 85.38 169 GLU A C 1
ATOM 1286 O O . GLU A 1 169 ? -4.896 9.516 -2.766 1.00 85.38 169 GLU A O 1
ATOM 1291 N N . SER A 1 170 ? -5.648 9.449 -4.858 1.00 87.12 170 SER A N 1
ATOM 1292 C CA . SER A 1 170 ? -5.973 10.884 -4.906 1.00 87.12 170 SER A CA 1
ATOM 1293 C C . SER A 1 170 ? -7.060 11.321 -3.911 1.00 87.12 170 SER A C 1
ATOM 1295 O O . SER A 1 170 ? -7.221 12.521 -3.652 1.00 87.12 170 SER A O 1
ATOM 1297 N N . LEU A 1 171 ? -7.801 10.366 -3.337 1.00 90.88 171 LEU A N 1
ATOM 1298 C CA . LEU A 1 171 ? -8.792 10.583 -2.281 1.00 90.88 171 LEU A CA 1
ATOM 1299 C C . LEU A 1 171 ? -8.225 10.338 -0.875 1.00 90.88 171 LEU A C 1
ATOM 1301 O O . LEU A 1 171 ? -8.856 10.741 0.110 1.00 90.88 171 LEU A O 1
ATOM 1305 N N . LEU A 1 172 ? -7.059 9.701 -0.758 1.00 89.44 172 LEU A N 1
ATOM 1306 C CA . LEU A 1 172 ? -6.418 9.407 0.515 1.00 89.44 172 LEU A CA 1
ATOM 1307 C C . LEU A 1 172 ? -5.648 10.638 1.032 1.00 89.44 172 LEU A C 1
ATOM 1309 O O . LEU A 1 172 ? -4.803 11.220 0.355 1.00 89.44 172 LEU A O 1
ATOM 1313 N N . PRO A 1 173 ? -5.904 11.087 2.274 1.00 88.12 173 PRO A N 1
ATOM 1314 C CA . PRO A 1 173 ? -4.992 12.000 2.949 1.00 88.12 173 PRO A CA 1
ATOM 1315 C C . PRO A 1 173 ? -3.664 11.278 3.205 1.00 88.12 173 PRO A C 1
ATOM 1317 O O . PRO A 1 173 ? -3.674 10.256 3.882 1.00 88.12 173 PRO A O 1
ATOM 1320 N N . SER A 1 174 ? -2.522 11.836 2.797 1.00 83.94 174 SER A N 1
ATOM 1321 C CA . SER A 1 174 ? -1.209 11.153 2.883 1.00 83.94 174 SER A CA 1
ATOM 1322 C C . SER A 1 174 ? -0.759 10.694 4.278 1.00 83.94 174 SER A C 1
ATOM 1324 O O . SER A 1 174 ? 0.128 9.859 4.447 1.00 83.94 174 SER A O 1
ATOM 1326 N N . ASN A 1 175 ? -1.389 11.209 5.334 1.00 84.62 175 ASN A N 1
ATOM 1327 C CA . ASN A 1 175 ? -1.204 10.699 6.690 1.00 84.62 175 ASN A CA 1
ATOM 1328 C C . ASN A 1 175 ? -1.969 9.389 6.974 1.00 84.62 175 ASN A C 1
ATOM 1330 O O . ASN A 1 175 ? -1.928 8.938 8.112 1.00 84.62 175 ASN A O 1
ATOM 1334 N N . VAL A 1 176 ? -2.796 8.882 6.059 1.00 89.12 176 VAL A N 1
ATOM 1335 C CA . VAL A 1 176 ? -3.573 7.633 6.178 1.00 89.12 176 VAL A CA 1
ATOM 1336 C C . VAL A 1 176 ? -2.730 6.476 5.682 1.00 89.12 176 VAL A C 1
ATOM 1338 O O . VAL A 1 176 ? -2.609 5.484 6.392 1.00 89.12 176 VAL A O 1
ATOM 1341 N N . GLU A 1 177 ? -2.081 6.668 4.539 1.00 84.75 177 GLU A N 1
ATOM 1342 C CA . GLU A 1 177 ? -1.175 5.718 3.896 1.00 84.75 177 GLU A CA 1
ATOM 1343 C C . GLU A 1 177 ? -0.025 5.344 4.837 1.00 84.75 177 GLU A C 1
ATOM 1345 O O . GLU A 1 177 ? 0.064 4.213 5.310 1.00 84.75 177 GLU A O 1
ATOM 1350 N N . VAL A 1 178 ? 0.743 6.334 5.304 1.00 87.44 178 VAL A N 1
ATOM 1351 C CA . VAL A 1 178 ? 1.822 6.089 6.281 1.00 87.44 178 VAL A CA 1
ATOM 1352 C C . VAL A 1 178 ? 1.296 5.563 7.633 1.00 87.44 178 VAL A C 1
ATOM 1354 O O . VAL A 1 178 ? 1.962 4.757 8.286 1.00 87.44 178 VAL A O 1
ATOM 1357 N N . ALA A 1 179 ? 0.098 5.977 8.068 1.00 90.81 179 ALA A N 1
ATOM 1358 C CA . ALA A 1 179 ? -0.458 5.561 9.361 1.00 90.81 179 ALA A CA 1
ATOM 1359 C C . ALA A 1 179 ? -0.992 4.123 9.385 1.00 90.81 179 ALA A C 1
ATOM 1361 O O . ALA A 1 179 ? -1.255 3.607 10.473 1.00 90.81 179 ALA A O 1
ATOM 1362 N N . LEU A 1 180 ? -1.157 3.464 8.237 1.00 93.44 180 LEU A N 1
ATOM 1363 C CA . LEU A 1 180 ? -1.383 2.025 8.222 1.00 93.44 180 LEU A CA 1
ATOM 1364 C C . LEU A 1 180 ? -0.131 1.314 8.754 1.00 93.44 180 LEU A C 1
ATOM 1366 O O . LEU A 1 180 ? -0.172 0.664 9.802 1.00 93.44 180 LEU A O 1
ATOM 1370 N N . HIS A 1 181 ? 1.000 1.547 8.094 1.00 92.31 181 HIS A N 1
ATOM 1371 C CA . HIS A 1 181 ? 2.272 0.869 8.347 1.00 92.31 181 HIS A CA 1
ATOM 1372 C C . HIS A 1 181 ? 2.897 1.215 9.707 1.00 92.31 181 HIS A C 1
ATOM 1374 O O . HIS A 1 181 ? 3.469 0.347 10.366 1.00 92.31 181 HIS A O 1
ATOM 1380 N N . ASP A 1 182 ? 2.717 2.448 10.200 1.00 91.44 182 ASP A N 1
ATOM 1381 C CA . ASP A 1 182 ? 3.136 2.837 11.560 1.00 91.44 182 ASP A CA 1
ATOM 1382 C C . ASP A 1 182 ? 2.417 2.032 12.671 1.00 91.44 182 ASP A C 1
ATOM 1384 O O . ASP A 1 182 ? 2.898 1.974 13.810 1.00 91.44 182 ASP A O 1
ATOM 1388 N N . PHE A 1 183 ? 1.267 1.414 12.367 1.00 93.94 183 PHE A N 1
ATOM 1389 C CA . PHE A 1 183 ? 0.422 0.721 13.343 1.00 93.94 183 PHE A CA 1
ATOM 1390 C C . PHE A 1 183 ? 0.148 -0.760 13.038 1.00 93.94 183 PHE A C 1
ATOM 1392 O O . PHE A 1 183 ? -0.248 -1.453 13.977 1.00 93.94 183 PHE A 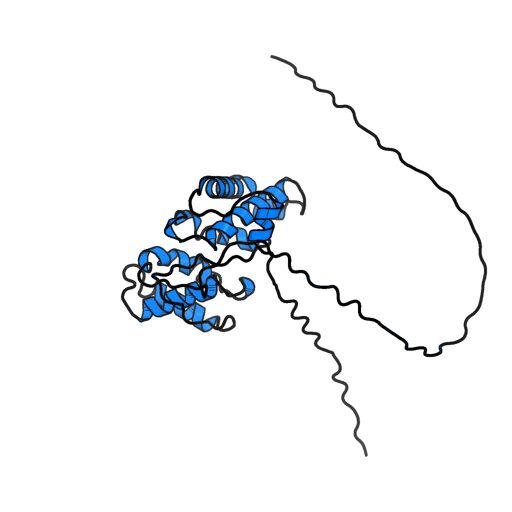O 1
ATOM 1399 N N . GLU A 1 184 ? 0.381 -1.271 11.822 1.00 91.94 184 GLU A N 1
ATOM 1400 C CA . GLU A 1 184 ? 0.115 -2.671 11.424 1.00 91.94 184 GLU A CA 1
ATOM 1401 C C . GLU A 1 184 ? 0.694 -3.692 12.425 1.00 91.94 184 GLU A C 1
ATOM 1403 O O . GLU A 1 184 ? -0.073 -4.455 13.002 1.00 91.94 184 GLU A O 1
ATOM 1408 N N . GLU A 1 185 ? 1.986 -3.630 12.774 1.00 91.50 185 GLU A N 1
ATOM 1409 C CA . GLU A 1 185 ? 2.619 -4.515 13.785 1.00 91.50 185 GLU A CA 1
ATOM 1410 C C . GLU A 1 185 ? 1.941 -4.434 15.174 1.00 91.50 185 GLU A C 1
ATOM 1412 O O . GLU A 1 185 ? 1.757 -5.435 15.865 1.00 91.50 185 GLU A O 1
ATOM 1417 N N . ILE A 1 186 ? 1.544 -3.238 15.623 1.00 94.38 186 ILE A N 1
ATOM 1418 C CA . ILE A 1 186 ? 0.929 -3.036 16.953 1.00 94.38 186 ILE A CA 1
ATOM 1419 C C . ILE A 1 186 ? -0.554 -3.457 16.947 1.00 94.38 186 ILE A C 1
ATOM 1421 O O . ILE A 1 186 ? -1.140 -3.754 17.998 1.00 94.38 186 ILE A O 1
ATOM 1425 N N . CYS A 1 187 ? -1.161 -3.474 15.763 1.00 96.06 187 CYS A N 1
ATOM 1426 C CA . CYS A 1 187 ? -2.562 -3.752 15.501 1.00 96.06 187 CYS A CA 1
ATOM 1427 C C . CYS A 1 187 ? -2.812 -5.067 14.744 1.00 96.06 187 CYS A C 1
ATOM 1429 O O . CYS A 1 187 ? -3.966 -5.304 14.402 1.00 96.06 187 CYS A O 1
ATOM 1431 N N . GLU A 1 188 ? -1.815 -5.940 14.561 1.00 94.00 188 GLU A N 1
ATOM 1432 C CA . GLU A 1 188 ? -1.896 -7.225 13.837 1.00 94.00 188 GLU A CA 1
ATOM 1433 C C . GLU A 1 188 ? -3.182 -8.002 14.187 1.00 94.00 188 GLU A C 1
ATOM 1435 O O . GLU A 1 188 ? -4.046 -8.229 13.341 1.00 94.00 188 GLU A O 1
ATOM 1440 N N . ASP A 1 189 ? -3.398 -8.274 15.483 1.00 95.19 189 ASP A N 1
ATOM 1441 C CA . ASP A 1 189 ? -4.589 -8.947 16.042 1.00 95.19 189 ASP A CA 1
ATOM 1442 C C . ASP A 1 189 ? -5.941 -8.203 15.783 1.00 95.19 189 ASP A C 1
ATOM 1444 O O . ASP A 1 189 ? -6.972 -8.525 16.399 1.00 95.19 189 ASP A O 1
ATOM 1448 N N . LYS A 1 190 ? -5.949 -7.099 15.030 1.00 97.00 190 LYS A N 1
ATOM 1449 C CA . LYS A 1 190 ? -7.095 -6.224 14.717 1.00 97.00 190 LYS A CA 1
ATOM 1450 C C . LYS A 1 190 ? -7.281 -5.996 13.216 1.00 97.00 190 LYS A C 1
ATOM 1452 O O . LYS A 1 190 ? -8.326 -5.445 12.861 1.00 97.00 190 LYS A O 1
ATOM 1457 N N . LEU A 1 191 ? -6.335 -6.407 12.371 1.00 96.00 191 LEU A N 1
ATOM 1458 C CA . LEU A 1 191 ? -6.468 -6.339 10.917 1.00 96.00 191 LEU A CA 1
ATOM 1459 C C . LEU A 1 191 ? -7.615 -7.245 10.427 1.00 96.00 191 LEU A C 1
ATOM 1461 O O . LEU A 1 191 ? -8.231 -7.998 11.192 1.00 96.00 191 LEU A O 1
ATOM 1465 N N . CYS A 1 192 ? -7.985 -7.086 9.162 1.00 97.50 192 CYS A N 1
ATOM 1466 C CA . CYS A 1 192 ? -9.137 -7.741 8.556 1.00 97.50 192 CYS A CA 1
ATOM 1467 C C . CYS A 1 192 ? -8.961 -7.858 7.039 1.00 97.50 192 CYS A C 1
ATOM 1469 O O . CYS A 1 192 ? -8.130 -7.186 6.439 1.00 97.50 192 CYS A O 1
ATOM 1471 N N . ASN A 1 193 ? -9.782 -8.692 6.407 1.00 97.88 193 ASN A N 1
ATOM 1472 C CA . ASN A 1 193 ? -9.821 -8.813 4.959 1.00 97.88 193 ASN A CA 1
ATOM 1473 C C . ASN A 1 193 ? -10.490 -7.598 4.313 1.00 97.88 193 ASN A C 1
ATOM 1475 O O . ASN A 1 193 ? -11.688 -7.363 4.512 1.00 97.88 193 ASN A O 1
ATOM 1479 N N . THR A 1 194 ? -9.739 -6.912 3.463 1.00 96.81 194 THR A N 1
ATOM 1480 C CA . THR A 1 194 ? -10.229 -5.912 2.505 1.00 96.81 194 THR A CA 1
ATOM 1481 C C . THR A 1 194 ? -10.780 -6.591 1.241 1.00 96.81 194 THR A C 1
ATOM 1483 O O . THR A 1 194 ? -11.791 -6.164 0.681 1.00 96.81 194 THR A O 1
ATOM 1486 N N . ALA A 1 195 ? -10.224 -7.750 0.863 1.00 95.19 195 ALA A N 1
ATOM 1487 C CA . ALA A 1 195 ? -10.779 -8.649 -0.151 1.00 95.19 195 ALA A CA 1
ATOM 1488 C C . ALA A 1 195 ? -11.984 -9.478 0.359 1.00 95.19 195 ALA A C 1
ATOM 1490 O O . ALA A 1 195 ? -11.984 -10.012 1.463 1.00 95.19 195 ALA A O 1
ATOM 1491 N N . ASP A 1 196 ? -13.008 -9.676 -0.477 1.00 92.75 196 ASP A N 1
ATOM 1492 C CA . ASP A 1 196 ? -14.234 -10.402 -0.086 1.00 92.75 196 ASP A CA 1
ATOM 1493 C C . ASP A 1 196 ? -14.081 -11.925 0.076 1.00 92.75 196 ASP A C 1
ATOM 1495 O O . ASP A 1 196 ? -14.846 -12.561 0.807 1.00 92.75 196 ASP A O 1
ATOM 1499 N N . ALA A 1 197 ? -13.153 -12.530 -0.664 1.00 94.62 197 ALA A N 1
ATOM 1500 C CA . ALA A 1 197 ? -12.990 -13.976 -0.781 1.00 94.62 197 ALA A CA 1
ATOM 1501 C C . ALA A 1 197 ? -11.595 -14.321 -1.336 1.00 94.62 197 ALA A C 1
ATOM 1503 O O . ALA A 1 197 ? -10.963 -13.453 -1.944 1.00 94.62 197 ALA A O 1
ATOM 1504 N N . PRO A 1 198 ? -11.134 -15.585 -1.230 1.00 94.94 198 PRO A N 1
ATOM 1505 C CA . PRO A 1 198 ? -9.917 -16.032 -1.900 1.00 94.94 198 PRO A CA 1
ATOM 1506 C C . PRO A 1 198 ? -10.000 -15.826 -3.416 1.00 94.94 198 PRO A C 1
ATOM 1508 O O . PRO A 1 198 ? -10.988 -16.206 -4.048 1.00 94.94 198 PRO A O 1
ATOM 1511 N N . PHE A 1 199 ? -8.932 -15.291 -4.001 1.00 92.69 199 PHE A N 1
ATOM 1512 C CA . PHE A 1 199 ? -8.789 -15.068 -5.438 1.00 92.69 199 PHE A CA 1
ATOM 1513 C C . PHE A 1 199 ? -7.448 -15.615 -5.946 1.00 92.69 199 PHE A C 1
ATOM 1515 O O . PHE A 1 199 ? -6.573 -16.000 -5.170 1.00 92.69 199 PHE A O 1
ATOM 1522 N N . VAL A 1 200 ? -7.301 -15.678 -7.267 1.00 90.31 200 VAL A N 1
ATOM 1523 C CA . VAL A 1 200 ? -6.030 -15.953 -7.946 1.00 90.31 200 VAL A CA 1
ATOM 1524 C C . VAL A 1 200 ? -5.633 -14.668 -8.658 1.00 90.31 200 VAL A C 1
ATOM 1526 O O . VAL A 1 200 ? -6.495 -14.021 -9.245 1.00 90.31 200 VAL A O 1
ATOM 1529 N N . LEU A 1 201 ? -4.355 -14.293 -8.608 1.00 90.75 201 LEU A N 1
ATOM 1530 C CA . LEU A 1 201 ? -3.849 -13.202 -9.436 1.00 90.75 201 LEU A CA 1
ATOM 1531 C C . LEU A 1 201 ? -3.820 -13.643 -10.898 1.00 90.75 201 LEU A C 1
ATOM 1533 O O . LEU A 1 201 ? -3.068 -14.546 -11.272 1.00 90.75 201 LEU A O 1
ATOM 1537 N N . THR A 1 202 ? -4.632 -12.989 -11.713 1.00 86.94 202 THR A N 1
ATOM 1538 C CA . THR A 1 202 ? -4.681 -13.149 -13.162 1.00 86.94 202 THR A CA 1
ATOM 1539 C C . THR A 1 202 ? -4.606 -11.770 -13.795 1.00 86.94 202 THR A C 1
ATOM 1541 O O . THR A 1 202 ? -5.244 -10.835 -13.322 1.00 86.94 202 THR A O 1
ATOM 1544 N N . CYS A 1 203 ? -3.820 -11.644 -14.865 1.00 88.62 203 CYS A N 1
ATOM 1545 C CA . CYS A 1 203 ? -4.061 -10.576 -15.820 1.00 88.62 203 CYS A CA 1
ATOM 1546 C C . CYS A 1 203 ? -5.323 -10.963 -16.586 1.00 88.62 203 CYS A C 1
ATOM 1548 O O . CYS A 1 203 ? -5.308 -11.929 -17.353 1.00 88.62 203 CYS A O 1
ATOM 1550 N N . GLU A 1 204 ? -6.409 -10.266 -16.298 1.00 75.94 204 GLU A N 1
ATOM 1551 C CA . GLU A 1 204 ? -7.558 -10.184 -17.182 1.00 75.94 204 GLU A CA 1
ATOM 1552 C C . GLU A 1 204 ? -7.328 -8.873 -17.940 1.00 75.94 204 GLU A C 1
ATOM 1554 O O . GLU A 1 204 ? -7.253 -7.813 -17.326 1.00 75.94 204 GLU A O 1
ATOM 1559 N N . GLU A 1 205 ? -7.035 -8.970 -19.239 1.00 58.97 205 GLU A N 1
ATOM 1560 C CA . GLU A 1 205 ? -7.033 -7.795 -20.108 1.00 58.97 205 GLU A CA 1
ATOM 1561 C C . GLU A 1 205 ? -8.500 -7.372 -20.214 1.00 58.97 205 GLU A C 1
ATOM 1563 O O . GLU A 1 205 ? -9.334 -8.193 -20.605 1.00 58.97 205 GLU A O 1
ATOM 1568 N N . ASP A 1 206 ? -8.829 -6.144 -19.807 1.00 54.12 206 ASP A N 1
ATOM 1569 C CA . ASP A 1 206 ? -10.173 -5.610 -19.994 1.00 54.12 206 ASP A CA 1
ATOM 1570 C C . ASP A 1 206 ? -10.426 -5.466 -21.500 1.00 54.12 206 ASP A C 1
ATOM 1572 O O . ASP A 1 206 ? -10.033 -4.481 -22.131 1.00 54.12 206 ASP A O 1
ATOM 1576 N N . ASP A 1 207 ? -11.067 -6.489 -22.079 1.00 42.47 207 ASP A N 1
ATOM 1577 C CA . ASP A 1 207 ? -11.716 -6.457 -23.392 1.00 42.47 207 ASP A CA 1
ATOM 1578 C C . ASP A 1 207 ? -12.868 -5.434 -23.315 1.00 42.47 207 ASP A C 1
ATOM 1580 O O . ASP A 1 207 ? -14.056 -5.772 -23.269 1.00 42.47 207 ASP A O 1
ATOM 1584 N N . HIS A 1 208 ? -12.510 -4.150 -23.278 1.00 51.09 208 HIS A N 1
ATOM 1585 C CA . HIS A 1 208 ? -13.397 -3.062 -23.643 1.00 51.09 208 HIS A CA 1
ATOM 1586 C C . HIS A 1 208 ? -13.682 -3.219 -25.137 1.00 51.09 208 HIS A C 1
ATOM 1588 O O . HIS A 1 208 ? -12.966 -2.679 -25.979 1.00 51.09 208 HIS A O 1
ATOM 1594 N N . ASP A 1 209 ? -14.704 -4.020 -25.451 1.00 45.16 209 ASP A N 1
ATOM 1595 C CA . ASP A 1 209 ? -15.296 -4.104 -26.782 1.00 45.16 209 ASP A CA 1
ATOM 1596 C C . ASP A 1 209 ? -15.573 -2.669 -27.259 1.00 45.16 209 ASP A C 1
ATOM 1598 O O . ASP A 1 209 ? -16.499 -2.019 -26.765 1.00 45.16 209 ASP A O 1
ATOM 1602 N N . ASP A 1 210 ? -14.762 -2.181 -28.207 1.00 49.03 210 ASP A N 1
ATOM 1603 C CA . ASP A 1 210 ? -14.997 -0.925 -28.916 1.00 49.03 210 ASP A CA 1
ATOM 1604 C C . ASP A 1 210 ? -16.421 -0.978 -29.482 1.00 49.03 210 ASP A C 1
ATOM 1606 O O . ASP A 1 210 ? -16.697 -1.654 -30.481 1.00 49.03 210 ASP A O 1
ATOM 1610 N N . HIS A 1 211 ? -17.349 -0.278 -28.830 1.00 46.66 211 HIS A N 1
ATOM 1611 C CA . HIS A 1 211 ? -18.679 -0.077 -29.371 1.00 46.66 211 HIS A CA 1
ATOM 1612 C C . HIS A 1 211 ? -18.535 0.815 -30.606 1.00 46.66 211 HIS A C 1
ATOM 1614 O O . HIS A 1 211 ? -18.503 2.039 -30.507 1.00 46.66 211 HIS A O 1
ATOM 1620 N N . GLU A 1 212 ? -18.421 0.177 -31.776 1.00 51.34 212 GLU A N 1
ATOM 1621 C CA . GLU A 1 212 ? -18.555 0.824 -33.079 1.00 51.34 212 GLU A CA 1
ATOM 1622 C C . GLU A 1 212 ? -19.929 1.511 -33.129 1.00 51.34 212 GLU A C 1
ATOM 1624 O O . GLU A 1 212 ? -20.942 0.888 -33.459 1.00 51.34 212 GLU A O 1
ATOM 1629 N N . ASP A 1 213 ? -19.971 2.795 -32.762 1.00 51.66 213 ASP A N 1
ATOM 1630 C CA . ASP A 1 213 ? -21.163 3.624 -32.887 1.00 51.66 213 ASP A CA 1
ATOM 1631 C C . ASP A 1 213 ? -21.483 3.803 -34.377 1.00 51.66 213 ASP A C 1
ATOM 1633 O O . ASP A 1 213 ? -20.941 4.662 -35.081 1.00 51.66 213 ASP A O 1
ATOM 1637 N N . ASP A 1 214 ? -22.386 2.942 -34.850 1.00 49.78 214 ASP A N 1
ATOM 1638 C CA . ASP A 1 214 ? -23.079 3.003 -36.134 1.00 49.78 214 ASP A CA 1
ATOM 1639 C C . ASP A 1 214 ? -23.829 4.350 -36.250 1.00 49.78 214 ASP A C 1
ATOM 1641 O O . ASP A 1 214 ? -25.049 4.445 -36.073 1.00 49.78 214 ASP A O 1
ATOM 1645 N N . HIS A 1 215 ? -23.106 5.420 -36.592 1.00 52.94 215 HIS A N 1
ATOM 1646 C CA . HIS A 1 215 ? -23.678 6.701 -37.004 1.00 52.94 215 HIS A CA 1
ATOM 1647 C C . HIS A 1 215 ? -24.301 6.582 -38.400 1.00 52.94 215 HIS A C 1
ATOM 1649 O O . HIS A 1 215 ? -23.818 7.126 -39.397 1.00 52.94 215 HIS A O 1
ATOM 1655 N N . ALA A 1 216 ? -25.411 5.850 -38.455 1.00 51.19 216 ALA A N 1
ATOM 1656 C CA . ALA A 1 216 ? -26.310 5.818 -39.587 1.00 51.19 216 ALA A CA 1
ATOM 1657 C C . ALA A 1 216 ? -27.074 7.148 -39.702 1.00 51.19 216 ALA A C 1
ATOM 1659 O O . ALA A 1 216 ? -27.760 7.573 -38.776 1.00 51.19 216 ALA A O 1
ATOM 1660 N N . ASP A 1 217 ? -26.983 7.736 -40.893 1.00 52.19 217 ASP A N 1
ATOM 1661 C CA . ASP A 1 217 ? -27.946 8.652 -41.505 1.00 52.19 217 ASP A CA 1
ATOM 1662 C C . ASP A 1 217 ? -28.414 9.872 -40.687 1.00 52.19 217 ASP A C 1
ATOM 1664 O O . ASP A 1 217 ? -29.471 9.864 -40.060 1.00 52.19 217 ASP A O 1
ATOM 1668 N N . HIS A 1 218 ? -27.740 11.007 -40.900 1.00 45.16 218 HIS A N 1
ATOM 1669 C CA . HIS A 1 218 ? -28.451 12.278 -41.064 1.00 45.16 218 HIS A CA 1
ATOM 1670 C C . HIS A 1 218 ? -27.887 13.066 -42.256 1.00 45.16 218 HIS A C 1
ATOM 1672 O O . HIS A 1 218 ? -26.898 13.790 -42.155 1.00 45.16 218 HIS A O 1
ATOM 1678 N N . GLU A 1 219 ? -28.537 12.898 -43.413 1.00 51.69 219 GLU A N 1
ATOM 1679 C CA . GLU A 1 219 ? -28.436 13.841 -44.528 1.00 51.69 219 GLU A CA 1
ATOM 1680 C C . GLU A 1 219 ? -29.137 15.147 -44.124 1.00 51.69 219 GLU A C 1
ATOM 1682 O O . GLU A 1 219 ? -30.326 15.116 -43.812 1.00 51.69 219 GLU A O 1
ATOM 1687 N N . ASP A 1 220 ? -28.445 16.288 -44.175 1.00 50.88 220 ASP A N 1
ATOM 1688 C CA . ASP A 1 220 ? -29.100 17.599 -44.235 1.00 50.88 220 ASP A CA 1
ATOM 1689 C C . ASP A 1 220 ? -28.296 18.581 -45.109 1.00 50.88 220 ASP A C 1
ATOM 1691 O O . ASP A 1 220 ? -27.068 18.685 -45.036 1.00 50.88 220 ASP A O 1
ATOM 1695 N N . ASP A 1 221 ? -29.018 19.260 -46.001 1.00 49.28 221 ASP A N 1
ATOM 1696 C CA . ASP A 1 221 ? -28.487 20.015 -47.138 1.00 49.28 221 ASP A CA 1
ATOM 1697 C C . ASP A 1 221 ? -27.739 21.302 -46.747 1.00 49.28 221 ASP A C 1
ATOM 1699 O O . ASP A 1 221 ? -28.344 22.254 -46.248 1.00 49.28 221 ASP A O 1
ATOM 1703 N N . HIS A 1 222 ? -26.482 21.442 -47.187 1.00 50.31 222 HIS A N 1
ATOM 1704 C CA . HIS A 1 222 ? -25.900 22.763 -47.452 1.00 50.31 222 HIS A CA 1
ATOM 1705 C C . HIS A 1 222 ? -25.215 22.834 -48.820 1.00 50.31 222 HIS A C 1
ATOM 1707 O O . HIS A 1 222 ? -24.121 22.320 -49.042 1.00 50.31 222 HIS A O 1
ATOM 1713 N N . ALA A 1 223 ? -25.909 23.499 -49.744 1.00 47.22 223 ALA A N 1
ATOM 1714 C CA . ALA A 1 223 ? -25.484 23.722 -51.116 1.00 47.22 223 ALA A CA 1
ATOM 1715 C C . ALA A 1 223 ? -24.499 24.899 -51.271 1.00 47.22 223 ALA A C 1
ATOM 1717 O O . ALA A 1 223 ? -24.448 25.813 -50.449 1.00 47.22 223 ALA A O 1
ATOM 1718 N N . ASP A 1 224 ? -23.824 24.883 -52.422 1.00 44.22 224 ASP A N 1
ATOM 1719 C CA . ASP A 1 224 ? -23.178 26.007 -53.106 1.00 44.22 224 ASP A CA 1
ATOM 1720 C C . ASP A 1 224 ? -21.952 26.665 -52.439 1.00 44.22 224 ASP A C 1
ATOM 1722 O O . ASP A 1 224 ? -22.048 27.708 -51.793 1.00 44.22 224 ASP A O 1
ATOM 1726 N N . HIS A 1 225 ? -20.760 26.158 -52.793 1.00 42.62 225 HIS A N 1
ATOM 1727 C CA . HIS A 1 225 ? -19.775 27.014 -53.476 1.00 42.62 225 HIS A CA 1
ATOM 1728 C C . HIS A 1 225 ? -18.725 26.235 -54.308 1.00 42.62 225 HIS A C 1
ATOM 1730 O O . HIS A 1 225 ? -17.769 25.675 -53.777 1.00 42.62 225 HIS A O 1
ATOM 1736 N N . GLU A 1 226 ? -18.892 26.269 -55.635 1.00 42.19 226 GLU A N 1
ATOM 1737 C CA . GLU A 1 226 ? -17.827 26.139 -56.658 1.00 42.19 226 GLU A CA 1
ATOM 1738 C C . GLU A 1 226 ? -17.027 27.484 -56.694 1.00 42.19 226 GLU A C 1
ATOM 1740 O O . GLU A 1 226 ? -17.518 28.482 -56.149 1.00 42.19 226 GLU A O 1
ATOM 1745 N N . ASP A 1 227 ? -15.818 27.682 -57.250 1.00 40.47 227 ASP A N 1
ATOM 1746 C CA . ASP A 1 227 ? -14.836 26.893 -58.039 1.00 40.47 227 ASP A CA 1
ATOM 1747 C C . ASP A 1 227 ? -13.439 26.905 -57.299 1.00 40.47 227 ASP A C 1
ATOM 1749 O O . ASP A 1 227 ? -13.383 27.336 -56.149 1.00 40.47 227 ASP A O 1
ATOM 1753 N N . ASP A 1 228 ? -12.238 26.518 -57.787 1.00 39.12 228 ASP A N 1
ATOM 1754 C CA . ASP A 1 228 ? -11.721 26.045 -59.093 1.00 39.12 228 ASP A CA 1
ATOM 1755 C C . ASP A 1 228 ? -10.378 25.252 -58.946 1.00 39.12 228 ASP A C 1
ATOM 1757 O O . ASP A 1 228 ? -9.620 25.457 -57.999 1.00 39.12 228 ASP A O 1
ATOM 1761 N N . ASP A 1 229 ? -10.075 24.440 -59.965 1.00 36.59 229 ASP A N 1
ATOM 1762 C CA . ASP A 1 229 ? -8.786 23.946 -60.509 1.00 36.59 229 ASP A CA 1
ATOM 1763 C C . ASP A 1 229 ? -7.725 23.107 -59.723 1.00 36.59 229 ASP A C 1
ATOM 1765 O O . ASP A 1 229 ? -7.527 23.145 -58.511 1.00 36.59 229 ASP A O 1
ATOM 1769 N N . SER A 1 230 ? -7.011 22.286 -60.508 1.00 37.62 230 SER A N 1
ATOM 1770 C CA . SER A 1 230 ? -6.167 21.123 -60.156 1.00 37.62 230 SER A CA 1
ATOM 1771 C C . SER A 1 230 ? -4.764 21.270 -60.838 1.00 37.62 230 SER A C 1
ATOM 1773 O O . SER A 1 230 ? -4.408 22.406 -61.156 1.00 37.62 230 SER A O 1
ATOM 1775 N N . PRO A 1 231 ? -3.914 20.249 -61.160 1.00 51.44 231 PRO A N 1
ATOM 1776 C CA . PRO A 1 231 ? -3.835 18.828 -60.766 1.00 51.44 231 PRO A CA 1
ATOM 1777 C C . PRO A 1 231 ? -2.407 18.250 -60.460 1.00 51.44 231 PRO A C 1
ATOM 1779 O O . PRO A 1 231 ? -1.379 18.800 -60.838 1.00 51.44 231 PRO A O 1
ATOM 1782 N N . ALA A 1 232 ? -2.393 17.009 -59.939 1.00 38.22 232 ALA A N 1
ATOM 1783 C CA . ALA A 1 232 ? -1.461 15.883 -60.218 1.00 38.22 232 ALA A CA 1
ATOM 1784 C C . ALA A 1 232 ? 0.058 15.890 -59.854 1.00 38.22 232 ALA A C 1
ATOM 1786 O O . ALA A 1 232 ? 0.817 16.800 -60.168 1.00 38.22 232 ALA A O 1
ATOM 1787 N N . GLY A 1 233 ? 0.534 14.719 -59.374 1.00 33.47 233 GLY A N 1
ATOM 1788 C CA . GLY A 1 233 ? 1.954 14.292 -59.368 1.00 33.47 233 GLY A CA 1
ATOM 1789 C C . GLY A 1 233 ? 2.425 13.648 -58.048 1.00 33.47 233 GLY A C 1
ATOM 1790 O O . GLY A 1 233 ? 2.977 14.326 -57.198 1.00 33.47 233 GLY A O 1
ATOM 1791 N N . ALA A 1 234 ? 2.134 12.380 -57.742 1.00 39.97 234 ALA A N 1
ATOM 1792 C CA . ALA A 1 234 ? 2.928 11.198 -58.127 1.00 39.97 234 ALA A CA 1
ATOM 1793 C C . ALA A 1 234 ? 4.456 11.273 -57.856 1.00 39.97 234 ALA A C 1
ATOM 1795 O O . ALA A 1 234 ? 5.167 11.874 -58.654 1.00 39.97 234 ALA A O 1
ATOM 1796 N N . LEU A 1 235 ? 4.975 10.536 -56.850 1.00 41.97 235 LEU A N 1
ATOM 1797 C CA . LEU A 1 235 ? 5.987 9.461 -57.023 1.00 41.97 235 LEU A CA 1
ATOM 1798 C C . LEU A 1 235 ? 6.345 8.713 -55.710 1.00 41.97 235 LEU A C 1
ATOM 1800 O O . LEU A 1 235 ? 6.028 9.153 -54.613 1.00 41.97 235 LEU A O 1
ATOM 1804 N N . ARG A 1 236 ? 7.027 7.563 -55.852 1.00 46.62 236 ARG A N 1
ATOM 1805 C CA . ARG A 1 236 ? 7.526 6.668 -54.783 1.00 46.62 236 ARG A CA 1
ATOM 1806 C C . ARG A 1 236 ? 9.019 6.887 -54.473 1.00 46.62 236 ARG A C 1
ATOM 1808 O O . ARG A 1 236 ? 9.774 7.075 -55.421 1.00 46.62 236 ARG A O 1
ATOM 1815 N N . ALA A 1 237 ? 9.443 6.646 -53.225 1.00 42.09 237 ALA A N 1
ATOM 1816 C CA . ALA A 1 237 ? 10.679 5.933 -52.812 1.00 42.09 237 ALA A CA 1
ATOM 1817 C C . ALA A 1 237 ? 10.688 5.845 -51.265 1.00 42.09 237 ALA A C 1
ATOM 1819 O O . ALA A 1 237 ? 10.437 6.849 -50.618 1.00 42.09 237 ALA A O 1
ATOM 1820 N N . SER A 1 238 ? 10.785 4.697 -50.586 1.00 41.84 238 SER A N 1
ATOM 1821 C CA . SER A 1 238 ? 11.830 3.651 -50.577 1.00 41.84 238 SER A CA 1
ATOM 1822 C C . SER A 1 238 ? 13.126 4.023 -49.835 1.00 41.84 238 SER A C 1
ATOM 1824 O O . SER A 1 238 ? 14.045 4.567 -50.430 1.00 41.84 238 SER A O 1
ATOM 1826 N N . VAL A 1 239 ? 13.172 3.593 -48.565 1.00 46.81 239 VAL A N 1
ATOM 1827 C CA . VAL A 1 239 ? 14.301 2.997 -47.811 1.00 46.81 239 VAL A CA 1
ATOM 1828 C C . VAL A 1 239 ? 15.694 3.633 -47.937 1.00 46.81 239 VAL A C 1
ATOM 1830 O O . VAL A 1 239 ? 16.360 3.493 -48.961 1.00 46.81 239 VAL A O 1
ATOM 1833 N N . LEU A 1 240 ? 16.238 4.094 -46.802 1.00 43.12 240 LEU A N 1
ATOM 1834 C CA . LEU A 1 240 ? 17.682 4.009 -46.559 1.00 43.12 240 LEU A CA 1
ATOM 1835 C C . LEU A 1 240 ? 18.010 3.765 -45.075 1.00 43.12 240 LEU A C 1
ATOM 1837 O O . LEU A 1 240 ? 18.157 4.695 -44.289 1.00 43.12 240 LEU A O 1
ATOM 1841 N N . SER A 1 241 ? 18.159 2.494 -44.698 1.00 46.03 241 SER A N 1
ATOM 1842 C CA . SER A 1 241 ? 18.727 2.107 -43.403 1.00 46.03 241 SER A CA 1
ATOM 1843 C C . SER A 1 241 ? 20.237 2.362 -43.404 1.00 46.03 241 SER A C 1
ATOM 1845 O O . SER A 1 241 ? 20.958 1.780 -44.216 1.00 46.03 241 SER A O 1
ATOM 1847 N N . VAL A 1 242 ? 20.733 3.193 -42.485 1.00 49.41 242 VAL A N 1
ATOM 1848 C CA . VAL A 1 242 ? 22.175 3.393 -42.270 1.00 49.41 242 VAL A CA 1
ATOM 1849 C C . VAL A 1 242 ? 22.594 2.643 -41.010 1.00 49.41 242 VAL A C 1
ATOM 1851 O O . VAL A 1 242 ? 22.375 3.105 -39.896 1.00 49.41 242 VAL A O 1
ATOM 1854 N N . ALA A 1 243 ? 23.218 1.481 -41.192 1.00 44.09 243 ALA A N 1
ATOM 1855 C CA . ALA A 1 243 ? 23.905 0.789 -40.109 1.00 44.09 243 ALA A CA 1
ATOM 1856 C C . ALA A 1 243 ? 25.268 1.456 -39.865 1.00 44.09 243 ALA A C 1
ATOM 1858 O O . ALA A 1 243 ? 26.126 1.441 -40.753 1.00 44.09 243 ALA A O 1
ATOM 1859 N N . LEU A 1 244 ? 25.489 2.015 -38.672 1.00 50.84 244 LEU A N 1
ATOM 1860 C CA . LEU A 1 244 ? 26.825 2.441 -38.255 1.00 50.84 244 LEU A CA 1
ATOM 1861 C C . LEU A 1 244 ? 27.567 1.266 -37.608 1.00 50.84 244 LEU A C 1
ATOM 1863 O O . LEU A 1 244 ? 27.130 0.698 -36.611 1.00 50.84 244 LEU A O 1
ATOM 1867 N N . VAL A 1 245 ? 28.700 0.898 -38.202 1.00 52.09 245 VAL A N 1
ATOM 1868 C CA . VAL A 1 245 ? 29.573 -0.172 -37.709 1.00 52.09 245 VAL A CA 1
ATOM 1869 C C . VAL A 1 245 ? 30.391 0.343 -36.524 1.00 52.09 245 VAL A C 1
ATOM 1871 O O . VAL A 1 245 ? 31.021 1.396 -36.614 1.00 52.09 245 VAL A O 1
ATOM 1874 N N . GLY A 1 246 ? 30.399 -0.411 -35.424 1.00 42.25 246 GLY A N 1
ATOM 1875 C CA . GLY A 1 246 ? 31.152 -0.062 -34.220 1.00 42.25 246 GLY A CA 1
ATOM 1876 C C . GLY A 1 246 ? 32.674 -0.118 -34.399 1.00 42.25 246 GLY A C 1
ATOM 1877 O O . GLY A 1 246 ? 33.202 -0.852 -35.236 1.00 42.25 246 GLY A O 1
ATOM 1878 N N . ALA A 1 247 ? 33.386 0.625 -33.551 1.00 51.31 247 ALA A N 1
ATOM 1879 C CA . ALA A 1 247 ? 34.842 0.592 -33.453 1.00 51.31 247 ALA A CA 1
ATOM 1880 C C . ALA A 1 247 ? 35.273 0.440 -31.987 1.00 51.31 247 ALA A C 1
ATOM 1882 O O . ALA A 1 247 ? 35.410 1.413 -31.249 1.00 51.31 247 ALA A O 1
ATOM 1883 N N . THR A 1 248 ? 35.514 -0.801 -31.565 1.00 47.50 248 THR A N 1
ATOM 1884 C CA . THR A 1 248 ? 36.190 -1.098 -30.298 1.00 47.50 248 THR A CA 1
ATOM 1885 C C . THR A 1 248 ? 37.660 -0.686 -30.374 1.00 47.50 248 THR A C 1
ATOM 1887 O O . THR A 1 248 ? 38.394 -1.205 -31.218 1.00 47.50 248 THR A O 1
ATOM 1890 N N . VAL A 1 249 ? 38.124 0.152 -29.446 1.00 52.94 249 VAL A N 1
ATOM 1891 C CA . VAL A 1 249 ? 39.558 0.329 -29.172 1.00 52.94 249 VAL A CA 1
ATOM 1892 C C . VAL A 1 249 ? 39.811 0.025 -27.702 1.00 52.94 249 VAL A C 1
ATOM 1894 O O . VAL A 1 249 ? 39.638 0.873 -26.834 1.00 52.94 249 VAL A O 1
ATOM 1897 N N . ALA A 1 250 ? 40.240 -1.206 -27.432 1.00 49.78 250 ALA A N 1
ATOM 1898 C CA . ALA A 1 250 ? 40.903 -1.525 -26.178 1.00 49.78 250 ALA A CA 1
ATOM 1899 C C . ALA A 1 250 ? 42.350 -1.020 -26.249 1.00 49.78 250 ALA A C 1
ATOM 1901 O O . ALA A 1 250 ? 43.063 -1.335 -27.206 1.00 49.78 250 ALA A O 1
ATOM 1902 N N . LEU A 1 251 ? 42.803 -0.291 -25.229 1.00 49.88 251 LEU A N 1
ATOM 1903 C CA . LEU A 1 251 ? 44.222 -0.014 -25.031 1.00 49.88 251 LEU A CA 1
ATOM 1904 C C . LEU A 1 251 ? 44.612 -0.358 -23.592 1.00 49.88 251 LEU A C 1
ATOM 1906 O O . LEU A 1 251 ? 44.076 0.201 -22.641 1.00 49.88 251 LEU A O 1
ATOM 1910 N N . LEU A 1 252 ? 45.534 -1.310 -23.461 1.00 51.25 252 LEU A N 1
ATOM 1911 C CA . LEU A 1 252 ? 46.147 -1.702 -22.197 1.00 51.25 252 LEU A CA 1
ATOM 1912 C C . LEU A 1 252 ? 47.272 -0.728 -21.828 1.00 51.25 252 LEU A C 1
ATOM 1914 O O . LEU A 1 252 ? 48.175 -0.528 -22.645 1.00 51.25 252 LEU A O 1
ATOM 1918 N N . ALA A 1 253 ? 47.263 -0.232 -20.589 1.00 52.22 253 ALA A N 1
ATOM 1919 C CA . ALA A 1 253 ? 48.447 0.146 -19.811 1.00 52.22 253 ALA A CA 1
ATOM 1920 C C . ALA A 1 253 ? 48.085 0.203 -18.318 1.00 52.22 253 ALA A C 1
ATOM 1922 O O . ALA A 1 253 ? 47.146 0.960 -17.991 1.00 52.22 253 ALA A O 1
#

Organism: NCBI:txid676789

Foldseek 3Di:
DDDDDDDPPPPPPPPPPPPQAAALLVVCVVVVHDQDLPDCPLLVVLVVLCVVQPQPVRLVVDDPPDPSNVSNQNSLSNNQSNLQAEDLVSDDLVSNLVSLSCPVSYRYHADHYADDPVFAAFDADDLQPQVLLVVLLVQCVVPQQQACPDPSSLNSLSHLNLNLRDHDPVSHDSSSSSSNSSCCVSCVVRYGGNDPDGDDRDPDPPPPPPPPPPPPDDDDDDDDDDDDDDDDDDDDDDDDDDDDDDDDDDDDD

pLDDT: mean 80.08, std 21.2, range [33.47, 98.5]

Radius of gyration: 27.24 Å; chains: 1; bounding box: 93×59×83 Å

Secondary structure (DSSP, 8-state):
---------------------EEHHHHHHHTT----TT--HHHHHHHHHHHHH--HHHHTTS-TTSTTHHHHHHHHHHHHHHHTTS-GGGS-HHHHTTGGGTGGGS--EE-PPPPPTTSPBPPP--TT-HHHHHHHHHHHHHHTTT---SHHHHHHHHHHHHHHHHS-GGGS-HHHHHHHHHHHHHHGGG--BSSSS---------------------------------------------PPPP-------

Sequence (253 aa):
HDDHDDHDDHDDHDDHADHAHASCACTAAKNNWAITCADMAPVKAAVAHLDAHCTTDKVATMVEGDVDEEACHQAYMLFQAHHDHCDHHVLPTELEGKLHVYEHDFEDCFIRRQYDADMEKCPAVDCADADAMQAATTTLDASCSNDCSSAACKNAIQLVLMAHDTCDESLLPSNVEVALHDFEEICEDKLCNTADAPFVLTCEEDDHDDHEDDHADHEDDHADHEDDDSPAGALRASVLSVALVGATVALLA